Protein AF-A0A4P0XQU3-F1 (afdb_monomer_lite)

Radius of gyration: 30.83 Å; chains: 1; bounding bo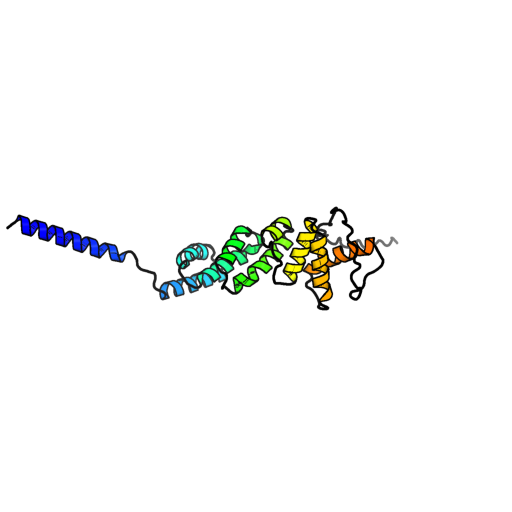x: 128×51×65 Å

Foldseek 3Di:
DVVVVVVVVVVVVVVVVVVVVVPPPPDPDLVNLVVLVVVLVVCVVVVVVVSVVVSLVVNPVPPCSLVSLLCVCVVPVLPDDLVSLLVSLVVCVPDVSSLCSLLVSLVSCLVVVVLVSSCVSDVDQRDDQLSNLSNLVSCVVVLVPVSSLVSLLVSLLPPDDGDPSNVLSVVVNVVVVCVPPDDDDSPDDDDPDPDSDDDDDPDDPPDPDDDDDDDDDDDDDD

Secondary structure (DSSP, 8-state):
-HHHHHHHHHHHHHHHHHHHGGGS-----HHHHHHHHHHHHHHHHTT-HHHHHHHGGGGTTSTTHHHHHHHHHHHTTTT--HHHHHHHHHH-TT-HHHHHHHHHHHHHHHHTT-HHHHHHH--SPPSSHHHHHHHHHHHHHTT-HHHHHHHHHHHHTT-SPPPGGGHHHHHHHHHHHHTTSS---TTPPPP-------------------PPPP-PPP----

Sequence (222 aa):
MEKAKKMAWHLLAASVGLLTLSQLAHADSLDEQRSRYAQIKQAWDNRQMDVVDQLMPTLSTYPLYPYLQYRQITDDLMNQPALVVKNFIDANPTLPPARSLRSRFVNELARRSDWRGLLAFSPDKPTSTEAQCNYYYAKLSVGQSQEAWSGAKELWLTGKNQPGACEPLFSAWRDSRSAGSAGLSRTDPPGDEGRQYRAGEIAGPANARQLPEHRQRRGRPG

Organism: Klebsiella pneumoniae (NCBI:txid573)

pLDDT: mean 80.42, std 22.38, range [32.84, 98.75]

InterPro domains:
  IPR008939 Lytic transglycosylase, superhelical U-shaped [SSF48435] (28-176)

Structure (mmCIF, N/CA/C/O backbone):
data_AF-A0A4P0XQU3-F1
#
_entry.id   AF-A0A4P0XQU3-F1
#
loop_
_atom_site.group_PDB
_atom_site.id
_atom_site.type_symbol
_atom_site.label_atom_id
_atom_site.label_alt_id
_atom_site.label_comp_id
_atom_site.label_asym_id
_atom_site.label_entity_id
_atom_site.label_seq_id
_atom_site.pdbx_PDB_ins_code
_atom_site.Cartn_x
_atom_site.Cartn_y
_atom_site.Cartn_z
_atom_site.occupancy
_atom_site.B_iso_or_equiv
_atom_site.auth_seq_id
_atom_site.auth_comp_id
_atom_site.auth_asym_id
_atom_site.auth_atom_id
_atom_site.pdbx_PDB_model_num
ATOM 1 N N . MET A 1 1 ? 63.679 -33.150 -31.594 1.00 54.97 1 MET A N 1
ATOM 2 C CA . MET A 1 1 ? 63.160 -31.772 -31.771 1.00 54.97 1 MET A CA 1
ATOM 3 C C . MET A 1 1 ? 61.675 -31.704 -32.162 1.00 54.97 1 MET A C 1
ATOM 5 O O . MET A 1 1 ? 61.034 -30.719 -31.828 1.00 54.97 1 MET A O 1
ATOM 9 N N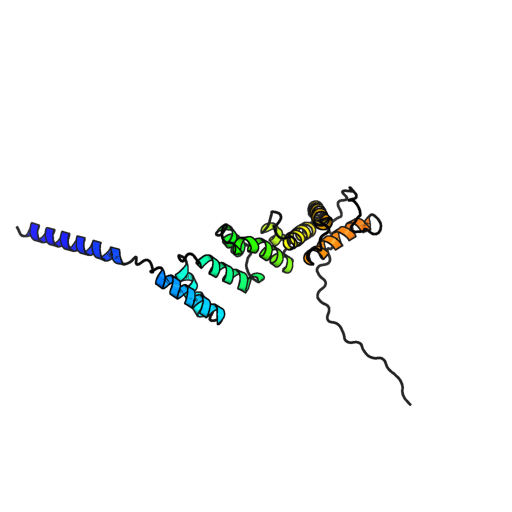 . GLU A 1 2 ? 61.078 -32.738 -32.773 1.00 57.16 2 GLU A N 1
ATOM 10 C CA . GLU A 1 2 ? 59.637 -32.756 -33.114 1.00 57.16 2 GLU A CA 1
ATOM 11 C C . GLU A 1 2 ? 58.668 -32.686 -31.916 1.00 57.16 2 GLU A C 1
ATOM 13 O O . GLU A 1 2 ? 57.669 -31.971 -31.971 1.00 57.16 2 GLU A O 1
ATOM 18 N N . LYS A 1 3 ? 58.945 -33.421 -30.827 1.00 55.94 3 LYS A N 1
ATOM 19 C CA . LYS A 1 3 ? 58.040 -33.507 -29.663 1.00 55.94 3 LYS A CA 1
ATOM 20 C C . LYS A 1 3 ? 57.859 -32.156 -28.958 1.00 55.94 3 LYS A C 1
ATOM 22 O O . LYS A 1 3 ? 56.746 -31.813 -28.580 1.00 55.94 3 LYS A O 1
ATOM 27 N N . ALA A 1 4 ? 58.928 -31.361 -28.872 1.00 59.25 4 ALA A N 1
ATOM 28 C CA . ALA A 1 4 ? 58.887 -30.012 -28.306 1.00 59.25 4 ALA A CA 1
ATOM 29 C C . ALA A 1 4 ? 58.036 -29.054 -29.158 1.00 59.25 4 ALA A C 1
ATOM 31 O O . ALA A 1 4 ? 57.292 -28.242 -28.619 1.00 59.25 4 ALA A O 1
ATOM 32 N N . LYS A 1 5 ? 58.077 -29.202 -30.490 1.00 58.41 5 LYS A N 1
ATOM 33 C CA . LYS A 1 5 ? 57.288 -28.389 -31.425 1.00 58.41 5 LYS A CA 1
ATOM 34 C C . LYS A 1 5 ? 55.792 -28.715 -31.343 1.00 58.41 5 LYS A C 1
ATOM 36 O O . LYS A 1 5 ? 54.981 -27.798 -31.332 1.00 58.41 5 LYS A O 1
ATOM 41 N N . LYS A 1 6 ? 55.436 -30.001 -31.204 1.00 58.59 6 LYS A N 1
ATOM 42 C CA . LYS A 1 6 ? 54.049 -30.469 -31.003 1.00 58.59 6 LYS A CA 1
ATOM 43 C C . LYS A 1 6 ? 53.481 -30.020 -29.650 1.00 58.59 6 LYS A C 1
ATOM 45 O O . LYS A 1 6 ? 52.358 -29.532 -29.603 1.00 58.59 6 LYS A O 1
ATOM 50 N N . MET A 1 7 ? 54.263 -30.091 -28.568 1.00 61.81 7 MET A N 1
ATOM 51 C CA . MET A 1 7 ? 53.821 -29.596 -27.255 1.00 61.81 7 MET A CA 1
ATOM 52 C C . MET A 1 7 ? 53.672 -28.071 -27.209 1.00 61.81 7 MET A C 1
ATOM 54 O O . MET A 1 7 ? 52.693 -27.586 -26.653 1.00 61.81 7 MET A O 1
ATOM 58 N N . ALA A 1 8 ? 54.562 -27.315 -27.857 1.00 62.59 8 ALA A N 1
ATOM 59 C CA . ALA A 1 8 ? 54.400 -25.866 -27.999 1.00 62.59 8 ALA A CA 1
ATOM 60 C C . ALA A 1 8 ? 53.135 -25.498 -28.800 1.00 62.59 8 ALA A C 1
ATOM 62 O O . ALA A 1 8 ? 52.447 -24.540 -28.458 1.00 62.59 8 ALA A O 1
ATOM 63 N N . TRP A 1 9 ? 52.787 -26.289 -29.821 1.00 64.38 9 TRP A N 1
ATOM 64 C CA . TRP A 1 9 ? 51.569 -26.097 -30.616 1.00 64.38 9 TRP A CA 1
ATOM 65 C C . TRP A 1 9 ? 50.289 -26.376 -29.815 1.00 64.38 9 TRP A C 1
ATOM 67 O O . TRP A 1 9 ? 49.332 -25.612 -29.901 1.00 64.38 9 TRP A O 1
ATOM 77 N N . HIS A 1 10 ? 50.285 -27.417 -28.976 1.00 67.06 10 HIS A N 1
ATOM 78 C CA . HIS A 1 10 ? 49.158 -27.703 -28.082 1.00 67.06 10 HIS A CA 1
ATOM 79 C C . HIS A 1 10 ? 48.998 -26.655 -26.972 1.00 67.06 10 HIS A C 1
ATOM 81 O O . HIS A 1 10 ? 47.870 -26.292 -26.646 1.00 67.06 10 HIS A O 1
ATOM 87 N N . LEU A 1 11 ? 50.101 -26.124 -26.432 1.00 64.44 11 LEU A N 1
ATOM 88 C CA . LEU A 1 11 ? 50.059 -25.057 -25.427 1.00 64.44 11 LEU A CA 1
ATOM 89 C C . LEU A 1 11 ? 49.573 -23.722 -26.015 1.00 64.44 11 LEU A C 1
ATOM 91 O O . LEU A 1 11 ? 48.808 -23.020 -25.358 1.00 64.44 11 LEU A O 1
ATOM 95 N N . LEU A 1 12 ? 49.945 -23.402 -27.260 1.00 63.06 12 LEU A N 1
ATOM 96 C CA . LEU A 1 12 ? 49.428 -22.232 -27.983 1.00 63.06 12 LEU A CA 1
ATOM 97 C C . LEU A 1 12 ? 47.946 -22.379 -28.366 1.00 63.06 12 LEU A C 1
ATOM 99 O O . LEU A 1 12 ? 47.191 -21.417 -28.277 1.00 63.06 12 LEU A O 1
ATOM 103 N N . ALA A 1 13 ? 47.495 -23.574 -28.755 1.00 63.91 13 ALA A N 1
ATOM 104 C CA . ALA A 1 13 ? 46.080 -23.815 -29.041 1.00 63.91 13 ALA A CA 1
ATOM 105 C C . ALA A 1 13 ? 45.209 -23.737 -27.771 1.00 63.91 13 ALA A C 1
ATOM 107 O O . ALA A 1 13 ? 44.108 -23.187 -27.804 1.00 63.91 13 ALA A O 1
ATOM 108 N N . ALA A 1 14 ? 45.714 -24.236 -26.637 1.00 63.19 14 ALA A N 1
ATOM 109 C CA . ALA A 1 14 ? 45.023 -24.152 -25.353 1.00 63.19 14 ALA A CA 1
ATOM 110 C C . ALA A 1 14 ? 44.914 -22.704 -24.841 1.00 63.19 14 ALA A C 1
ATOM 112 O O . ALA A 1 14 ? 43.855 -22.313 -24.352 1.00 63.19 14 ALA A O 1
ATOM 113 N N . SER A 1 15 ? 45.959 -21.881 -24.998 1.00 61.19 15 SER A N 1
ATOM 114 C CA . SER A 1 15 ? 45.917 -20.472 -24.582 1.00 61.19 15 SER A CA 1
ATOM 115 C C . SER A 1 15 ? 44.974 -19.621 -25.441 1.00 61.19 15 SER A C 1
ATOM 117 O O . SER A 1 15 ? 44.269 -18.772 -24.899 1.00 61.19 15 SER A O 1
ATOM 119 N N . VAL A 1 16 ? 44.874 -19.889 -26.749 1.00 61.88 16 VAL A N 1
ATOM 120 C CA . VAL A 1 16 ? 43.889 -19.235 -27.632 1.00 61.88 16 VAL A CA 1
ATOM 121 C C . VAL A 1 16 ? 42.452 -19.647 -27.279 1.00 61.88 16 VAL A C 1
ATOM 123 O O . VAL A 1 16 ? 41.576 -18.787 -27.240 1.00 61.88 16 VAL A O 1
ATOM 126 N N . GLY A 1 17 ? 42.210 -20.916 -26.927 1.00 60.69 17 GLY A N 1
ATOM 127 C CA . GLY A 1 17 ? 40.890 -21.381 -26.473 1.00 60.69 17 GLY A CA 1
ATOM 128 C C . GLY A 1 17 ? 40.420 -20.733 -25.161 1.00 60.69 17 GLY A C 1
ATOM 129 O O . GLY A 1 17 ? 39.239 -20.419 -25.012 1.00 60.69 17 GLY A O 1
ATOM 130 N N . LEU A 1 18 ? 41.344 -20.459 -24.234 1.00 58.81 18 LEU A N 1
ATOM 131 C CA . LEU A 1 18 ? 41.061 -19.763 -22.970 1.00 58.81 18 LEU A CA 1
ATOM 132 C C . LEU A 1 18 ? 40.775 -18.260 -23.149 1.00 58.81 18 LEU A C 1
ATOM 134 O O . LEU A 1 18 ? 40.011 -17.696 -22.371 1.00 58.81 18 LEU A O 1
ATOM 138 N N . LEU A 1 19 ? 41.325 -17.609 -24.180 1.00 57.72 19 LEU A N 1
ATOM 139 C CA . LEU A 1 19 ? 41.046 -16.197 -24.484 1.00 57.72 19 LEU A CA 1
ATOM 140 C C . LEU A 1 19 ? 39.669 -15.983 -25.138 1.00 57.72 19 LEU A C 1
ATOM 142 O O . LEU A 1 19 ? 39.060 -14.935 -24.934 1.00 57.72 19 LEU A O 1
ATOM 146 N N . THR A 1 20 ? 39.145 -16.969 -25.874 1.00 57.34 20 THR A N 1
ATOM 147 C CA . THR A 1 20 ? 37.846 -16.851 -26.566 1.00 57.34 20 THR A CA 1
ATOM 148 C C . THR A 1 20 ? 36.619 -17.037 -25.666 1.00 57.34 20 THR A C 1
ATOM 150 O O . THR A 1 20 ? 35.558 -16.509 -25.985 1.00 57.34 20 THR A O 1
ATOM 153 N N . LEU A 1 21 ? 36.730 -17.730 -24.523 1.00 56.00 21 LEU A N 1
ATOM 154 C CA . LEU A 1 21 ? 35.589 -17.899 -23.603 1.00 56.00 21 LEU A CA 1
ATOM 155 C C . LEU A 1 21 ? 35.277 -16.640 -22.774 1.00 56.00 21 LEU A C 1
ATOM 157 O O . LEU A 1 21 ? 34.169 -16.504 -22.259 1.00 56.00 21 LEU A O 1
ATOM 161 N N . SER A 1 22 ? 36.216 -15.701 -22.671 1.00 56.34 22 SER A N 1
ATOM 162 C CA . SER A 1 22 ? 36.086 -14.493 -21.842 1.00 56.34 22 SER A CA 1
ATOM 163 C C . SER A 1 22 ? 35.165 -13.417 -22.437 1.00 56.34 22 SER A C 1
ATOM 165 O O . SER A 1 22 ? 34.910 -12.410 -21.783 1.00 56.34 22 SER A O 1
ATOM 167 N N . GLN A 1 23 ? 34.674 -13.598 -23.669 1.00 55.12 23 GLN A N 1
ATOM 168 C CA . GLN A 1 23 ? 33.883 -12.593 -24.397 1.00 55.12 23 GLN A CA 1
ATOM 169 C C . GLN A 1 23 ? 32.360 -12.811 -24.334 1.00 55.12 23 GLN A C 1
ATOM 171 O O . GLN A 1 23 ? 31.606 -11.996 -24.850 1.00 55.12 23 GLN A O 1
ATOM 176 N N . LEU A 1 24 ? 31.873 -13.872 -23.680 1.00 55.94 24 LEU A N 1
ATOM 177 C CA . LEU A 1 24 ? 30.431 -14.170 -23.594 1.00 55.94 24 LEU A CA 1
ATOM 178 C C . LEU A 1 24 ? 29.698 -13.459 -22.444 1.00 55.94 24 LEU A C 1
ATOM 180 O O . LEU A 1 24 ? 28.491 -13.620 -22.292 1.00 55.94 24 LEU A O 1
ATOM 184 N N . ALA A 1 25 ? 30.400 -12.646 -21.654 1.00 55.59 25 ALA A N 1
ATOM 185 C CA . ALA A 1 25 ? 29.807 -11.814 -20.612 1.00 55.59 25 ALA A CA 1
ATOM 186 C C . ALA A 1 25 ? 29.852 -10.335 -21.020 1.00 55.59 25 ALA A C 1
ATOM 188 O O . ALA A 1 25 ? 30.501 -9.515 -20.371 1.00 55.59 25 ALA A O 1
ATOM 189 N N . HIS A 1 26 ? 29.176 -9.978 -22.115 1.00 57.97 26 HIS A N 1
ATOM 190 C CA . HIS A 1 26 ? 28.873 -8.573 -22.365 1.00 57.97 26 HIS A CA 1
ATOM 191 C C . HIS A 1 26 ? 27.803 -8.135 -21.366 1.00 57.97 26 HIS A C 1
ATOM 193 O O . HIS A 1 26 ? 26.628 -8.471 -21.496 1.00 57.97 26 HIS A O 1
ATOM 199 N N . ALA A 1 27 ? 28.226 -7.405 -20.336 1.00 66.12 27 ALA A N 1
ATOM 200 C CA . ALA A 1 27 ? 27.304 -6.574 -19.586 1.00 66.12 27 ALA A CA 1
ATOM 201 C C . ALA A 1 27 ? 26.691 -5.576 -20.576 1.00 66.12 27 ALA A C 1
ATOM 203 O O . ALA A 1 27 ? 27.430 -4.813 -21.201 1.00 66.12 27 ALA A O 1
ATOM 204 N N . ASP A 1 28 ? 25.367 -5.624 -20.739 1.00 73.25 28 ASP A N 1
ATOM 205 C CA . ASP A 1 28 ? 24.608 -4.637 -21.509 1.00 73.25 28 ASP A CA 1
ATOM 206 C C . ASP A 1 28 ? 25.080 -3.237 -21.128 1.00 73.25 28 ASP A C 1
ATOM 208 O O . ASP A 1 28 ? 25.135 -2.896 -19.934 1.00 73.25 28 ASP A O 1
ATOM 212 N N . SER A 1 29 ? 25.411 -2.424 -22.126 1.00 87.12 29 SER A N 1
ATOM 213 C CA . SER A 1 29 ? 25.826 -1.058 -21.852 1.00 87.12 29 SER A CA 1
ATOM 214 C C . SER A 1 29 ? 24.698 -0.320 -21.126 1.00 87.12 29 SER A C 1
ATOM 216 O O . SER A 1 29 ? 23.503 -0.575 -21.321 1.00 87.12 29 SER A O 1
ATOM 218 N N . LEU A 1 30 ? 25.058 0.624 -20.256 1.00 88.94 30 LEU A N 1
ATOM 219 C CA . LEU A 1 30 ? 24.057 1.423 -19.548 1.00 88.94 30 LEU A CA 1
ATOM 220 C C . LEU A 1 30 ? 23.132 2.176 -20.527 1.00 88.94 30 LEU A C 1
ATOM 222 O O . LEU A 1 30 ? 21.971 2.431 -20.204 1.00 88.94 30 LEU A O 1
ATOM 226 N N . ASP A 1 31 ? 23.629 2.507 -21.720 1.00 91.75 31 ASP A N 1
ATOM 227 C CA . ASP A 1 31 ? 22.866 3.188 -22.765 1.00 91.75 31 ASP A CA 1
ATOM 228 C C . ASP A 1 31 ? 21.841 2.269 -23.443 1.00 91.75 31 ASP A C 1
ATOM 230 O O . ASP A 1 31 ? 20.702 2.690 -23.666 1.00 91.75 31 ASP A O 1
ATOM 234 N N . GLU A 1 32 ? 22.172 0.996 -23.674 1.00 93.56 32 GLU A N 1
ATOM 235 C CA . GLU A 1 32 ? 21.205 -0.003 -24.149 1.00 93.56 32 GLU A CA 1
ATOM 236 C C . GLU A 1 32 ? 20.083 -0.220 -23.125 1.00 93.56 32 GLU A C 1
ATOM 238 O O . GLU A 1 32 ? 18.901 -0.210 -23.485 1.00 93.56 32 GLU A O 1
ATOM 243 N N . GLN A 1 33 ? 20.419 -0.311 -21.833 1.00 95.25 33 GLN A N 1
ATOM 244 C CA . GLN A 1 33 ? 19.417 -0.432 -20.767 1.00 95.25 33 GLN A CA 1
ATOM 245 C C . GLN A 1 33 ? 18.520 0.812 -20.673 1.00 95.25 33 GLN A C 1
ATOM 247 O O . GLN A 1 33 ? 17.304 0.682 -20.530 1.00 95.25 33 GLN A O 1
ATOM 252 N N . ARG A 1 34 ? 19.081 2.025 -20.810 1.00 96.44 34 ARG A N 1
ATOM 253 C CA . ARG A 1 34 ? 18.293 3.274 -20.882 1.00 96.44 34 ARG A CA 1
ATOM 254 C C . ARG A 1 34 ? 17.331 3.271 -22.065 1.00 96.44 34 ARG A C 1
ATOM 256 O O . ARG A 1 34 ? 16.177 3.663 -21.902 1.00 96.44 34 ARG A O 1
ATOM 263 N N . SER A 1 35 ? 17.792 2.829 -23.235 1.00 96.94 35 SER A N 1
ATOM 264 C CA . SER A 1 35 ? 16.960 2.730 -24.435 1.00 96.94 35 SER A CA 1
ATOM 265 C C . SER A 1 35 ? 15.791 1.766 -24.217 1.00 96.94 35 SER A C 1
ATOM 267 O O . SER A 1 35 ? 14.637 2.147 -24.418 1.00 96.94 35 SER A O 1
ATOM 269 N N . ARG A 1 36 ? 16.049 0.556 -23.700 1.00 97.25 36 ARG A N 1
ATOM 270 C CA . ARG A 1 36 ? 14.985 -0.411 -23.376 1.00 97.25 36 ARG A CA 1
ATOM 271 C C . ARG A 1 36 ? 14.035 0.098 -22.295 1.00 97.25 36 ARG A C 1
ATOM 273 O O . ARG A 1 36 ? 12.831 -0.118 -22.394 1.00 97.25 36 ARG A O 1
ATOM 280 N N . TYR A 1 37 ? 14.539 0.830 -21.303 1.00 97.88 37 TYR A N 1
ATOM 281 C CA . TYR A 1 37 ? 13.699 1.463 -20.286 1.00 97.88 37 TYR A CA 1
ATOM 282 C C . TYR A 1 37 ? 12.761 2.534 -20.878 1.00 97.88 37 TYR A C 1
ATOM 284 O O . TYR A 1 37 ? 11.613 2.667 -20.455 1.00 97.88 37 TYR A O 1
ATOM 292 N N . ALA A 1 38 ? 13.208 3.297 -21.878 1.00 98.00 38 ALA A N 1
ATOM 293 C CA . ALA A 1 38 ? 12.334 4.225 -22.594 1.00 98.00 38 ALA A CA 1
ATOM 294 C C . ALA A 1 38 ? 11.271 3.479 -23.421 1.00 98.00 38 ALA A C 1
ATOM 296 O O . ALA A 1 38 ? 10.092 3.832 -23.364 1.00 98.00 38 ALA A O 1
ATOM 297 N N . GLN A 1 39 ? 11.675 2.412 -24.118 1.00 98.12 39 GLN A N 1
ATOM 298 C CA . GLN A 1 39 ? 10.781 1.579 -24.928 1.00 98.12 39 GLN A CA 1
ATOM 299 C C . GLN A 1 39 ? 9.694 0.910 -24.082 1.00 98.12 39 GLN A C 1
ATOM 301 O O . GLN A 1 39 ? 8.519 1.002 -24.428 1.00 98.12 39 GLN A O 1
ATOM 306 N N . ILE A 1 40 ? 10.051 0.302 -22.942 1.00 98.50 40 ILE A N 1
ATOM 307 C CA . ILE A 1 40 ? 9.065 -0.367 -22.084 1.00 98.50 40 ILE A CA 1
ATOM 308 C C . ILE A 1 40 ? 8.054 0.626 -21.518 1.00 98.50 40 ILE A C 1
ATOM 310 O O . ILE A 1 40 ? 6.870 0.317 -21.457 1.00 98.50 40 ILE A O 1
ATOM 314 N N . LYS A 1 41 ? 8.484 1.843 -21.157 1.00 98.19 41 LYS A N 1
ATOM 315 C CA . LYS A 1 41 ? 7.560 2.890 -20.707 1.00 98.19 41 LYS A CA 1
ATOM 316 C C . LYS A 1 41 ? 6.556 3.253 -21.797 1.00 98.19 41 LYS A C 1
ATOM 318 O O . LYS A 1 41 ? 5.365 3.291 -21.516 1.00 98.19 41 LYS A O 1
ATOM 323 N N . GLN A 1 42 ? 7.030 3.473 -23.023 1.00 98.38 42 GLN A N 1
ATOM 324 C CA . GLN A 1 42 ? 6.168 3.792 -24.160 1.00 98.38 42 GLN A CA 1
ATOM 325 C C . GLN A 1 42 ? 5.196 2.646 -24.478 1.00 98.38 42 GLN A C 1
ATOM 327 O O . GLN A 1 42 ? 4.010 2.895 -24.682 1.00 98.38 42 GLN A O 1
ATOM 332 N N . ALA A 1 43 ? 5.672 1.399 -24.480 1.00 98.25 43 ALA A N 1
ATOM 333 C CA . ALA A 1 43 ? 4.830 0.221 -24.677 1.00 98.25 43 ALA A CA 1
ATOM 334 C C . ALA A 1 43 ? 3.726 0.135 -23.612 1.00 98.25 43 ALA A C 1
ATOM 336 O O . ALA A 1 43 ? 2.555 -0.060 -23.936 1.00 98.25 43 ALA A O 1
ATOM 337 N N . TRP A 1 44 ? 4.079 0.371 -22.348 1.00 97.81 44 TRP A N 1
ATOM 338 C CA . TRP A 1 44 ? 3.137 0.359 -21.231 1.00 97.81 44 TRP A CA 1
ATOM 339 C C . TRP A 1 44 ? 2.086 1.466 -21.337 1.00 97.81 44 TRP A C 1
ATOM 341 O O . TRP A 1 44 ? 0.902 1.223 -21.104 1.00 97.81 44 TRP A O 1
ATOM 351 N N . ASP A 1 45 ? 2.496 2.675 -21.723 1.00 97.19 45 ASP A N 1
ATOM 352 C CA . ASP A 1 45 ? 1.590 3.812 -21.921 1.00 97.19 45 ASP A CA 1
ATOM 353 C C . ASP A 1 45 ? 0.611 3.557 -23.085 1.00 97.19 45 ASP A C 1
ATOM 355 O O . ASP A 1 45 ? -0.548 3.966 -23.021 1.00 97.19 45 ASP A O 1
ATOM 359 N N . ASN A 1 46 ? 1.034 2.781 -24.088 1.00 97.88 46 ASN A N 1
ATOM 360 C CA . ASN A 1 46 ? 0.213 2.337 -25.218 1.00 97.88 46 ASN A CA 1
ATOM 361 C C . ASN A 1 46 ? -0.538 1.011 -24.974 1.00 97.88 46 ASN A C 1
ATOM 363 O O . ASN A 1 46 ? -1.183 0.505 -25.890 1.00 97.88 46 ASN A O 1
ATOM 367 N N . ARG A 1 47 ? -0.466 0.437 -23.763 1.00 96.75 47 ARG A N 1
ATOM 368 C CA . ARG A 1 47 ? -1.055 -0.870 -23.395 1.00 96.75 47 ARG A CA 1
ATOM 369 C C . ARG A 1 47 ? -0.586 -2.063 -24.248 1.00 96.75 47 ARG A C 1
ATOM 371 O O . ARG A 1 47 ? -1.310 -3.047 -24.384 1.00 96.75 47 ARG A O 1
ATOM 378 N N . GLN A 1 48 ? 0.627 -2.004 -24.788 1.00 97.94 48 GLN A N 1
ATOM 379 C CA . GLN A 1 48 ? 1.282 -3.111 -25.496 1.00 97.94 48 GLN A CA 1
ATOM 380 C C . GLN A 1 48 ? 1.908 -4.075 -24.476 1.00 97.94 48 GLN A C 1
ATOM 382 O O . GLN A 1 48 ? 3.116 -4.058 -24.238 1.00 97.94 48 GLN A O 1
ATOM 387 N N . MET A 1 49 ? 1.062 -4.845 -23.783 1.00 96.94 49 MET A N 1
ATOM 388 C CA . MET A 1 49 ? 1.487 -5.643 -22.622 1.00 96.94 49 MET A CA 1
ATOM 389 C C . MET A 1 49 ? 2.383 -6.830 -22.992 1.00 96.94 49 MET A C 1
ATOM 391 O O . MET A 1 49 ? 3.260 -7.185 -22.217 1.00 96.94 49 MET A O 1
ATOM 395 N N . ASP A 1 50 ? 2.234 -7.373 -24.196 1.00 97.62 50 ASP A N 1
ATOM 396 C CA . ASP A 1 50 ? 3.135 -8.370 -24.779 1.00 97.62 50 ASP A CA 1
ATOM 397 C C . ASP A 1 50 ? 4.582 -7.856 -24.868 1.00 97.62 50 ASP A C 1
ATOM 399 O O . ASP A 1 50 ? 5.527 -8.539 -24.469 1.00 97.62 50 ASP A O 1
ATOM 403 N N . VAL A 1 51 ? 4.751 -6.609 -25.317 1.00 97.75 51 VAL A N 1
ATOM 404 C CA . VAL A 1 51 ? 6.056 -5.940 -25.379 1.00 97.75 51 VAL A CA 1
ATOM 405 C C . VAL A 1 51 ? 6.581 -5.638 -23.974 1.00 97.75 51 VAL A C 1
ATOM 407 O O . VAL A 1 51 ? 7.774 -5.799 -23.713 1.00 97.75 51 VAL A O 1
ATOM 410 N N . VAL A 1 52 ? 5.707 -5.227 -23.047 1.00 97.88 52 VAL A N 1
ATOM 411 C CA . VAL A 1 52 ? 6.086 -5.007 -21.641 1.00 97.88 52 VAL A CA 1
ATOM 412 C C . VAL A 1 52 ? 6.632 -6.292 -21.024 1.00 97.88 52 VAL A C 1
ATOM 414 O O . VAL A 1 52 ? 7.740 -6.277 -20.488 1.00 97.88 52 VAL A O 1
ATOM 417 N N . ASP A 1 53 ? 5.908 -7.401 -21.149 1.00 96.81 53 ASP A N 1
ATOM 418 C CA . ASP A 1 53 ? 6.288 -8.692 -20.574 1.00 96.81 53 ASP A CA 1
ATOM 419 C C . ASP A 1 53 ? 7.615 -9.204 -21.150 1.00 96.81 53 ASP A C 1
ATOM 421 O O . ASP A 1 53 ? 8.449 -9.735 -20.413 1.00 96.81 53 ASP A O 1
ATOM 425 N N . GLN A 1 54 ? 7.862 -8.973 -22.444 1.00 97.25 54 GLN A N 1
ATOM 426 C CA . GLN A 1 54 ? 9.135 -9.306 -23.079 1.00 97.25 54 GLN A CA 1
ATOM 427 C C . GLN A 1 54 ? 10.296 -8.440 -22.561 1.00 97.25 54 GLN A C 1
ATOM 429 O O . GLN A 1 54 ? 11.405 -8.943 -22.365 1.00 97.25 54 GLN A O 1
ATOM 434 N N . LEU A 1 55 ? 10.070 -7.141 -22.342 1.00 97.38 55 LEU A N 1
ATOM 435 C CA . LEU A 1 55 ? 11.120 -6.201 -21.940 1.00 97.38 55 LEU A CA 1
ATOM 436 C C . LEU A 1 55 ? 11.440 -6.248 -20.441 1.00 97.38 55 LEU A C 1
ATOM 438 O O . LEU A 1 55 ? 12.599 -6.036 -20.076 1.00 97.38 55 LEU A O 1
ATOM 442 N N . MET A 1 56 ? 10.464 -6.549 -19.577 1.00 97.25 56 MET A N 1
ATOM 443 C CA . MET A 1 56 ? 10.631 -6.612 -18.116 1.00 97.25 56 MET A CA 1
ATOM 444 C C . MET A 1 56 ? 11.881 -7.395 -17.660 1.00 97.25 56 MET A C 1
ATOM 446 O O . MET A 1 56 ? 12.720 -6.805 -16.973 1.00 97.25 56 MET A O 1
ATOM 450 N N . PRO A 1 57 ? 12.088 -8.676 -18.037 1.00 96.44 57 PRO A N 1
ATOM 451 C CA . PRO A 1 57 ? 13.233 -9.452 -17.548 1.00 96.44 57 PRO A CA 1
ATOM 452 C C . PRO A 1 57 ? 14.591 -8.890 -18.002 1.00 96.44 57 PRO A C 1
ATOM 454 O O . PRO A 1 57 ? 15.590 -9.046 -17.293 1.00 96.44 57 PRO A O 1
ATOM 457 N N . THR A 1 58 ? 14.631 -8.177 -19.135 1.00 95.69 58 THR A N 1
ATOM 458 C CA . THR A 1 58 ? 15.858 -7.580 -19.708 1.00 95.69 58 THR A CA 1
ATOM 459 C C . THR A 1 58 ? 16.372 -6.358 -18.939 1.00 95.69 58 THR A C 1
ATOM 461 O O . THR A 1 58 ? 17.452 -5.843 -19.237 1.00 95.69 58 THR A O 1
ATOM 464 N N . LEU A 1 59 ? 15.587 -5.866 -17.975 1.00 96.69 59 LEU A N 1
ATOM 465 C CA . LEU A 1 59 ? 15.882 -4.678 -17.177 1.00 96.69 59 LEU A CA 1
ATOM 466 C C . LEU A 1 59 ? 16.164 -5.010 -15.708 1.00 96.69 59 LEU A C 1
ATOM 468 O O . LEU A 1 59 ? 16.340 -4.091 -14.922 1.00 96.69 59 LEU A O 1
ATOM 472 N N . SER A 1 60 ? 16.250 -6.286 -15.324 1.00 94.94 60 SER A N 1
ATOM 473 C CA . SER A 1 60 ? 16.407 -6.710 -13.920 1.00 94.94 60 SER A CA 1
ATOM 474 C C . SER A 1 60 ? 17.630 -6.124 -13.195 1.00 94.94 60 SER A C 1
ATOM 476 O O . SER A 1 60 ? 17.590 -5.945 -11.978 1.00 94.94 60 SER A O 1
ATOM 478 N N . THR A 1 61 ? 18.698 -5.787 -13.922 1.00 93.81 61 THR A N 1
ATOM 479 C CA . THR A 1 61 ? 19.914 -5.151 -13.385 1.00 93.81 61 THR A CA 1
ATOM 480 C C . THR A 1 61 ? 19.926 -3.625 -13.524 1.00 93.81 61 THR A C 1
ATOM 482 O O . THR A 1 61 ? 20.849 -2.970 -13.035 1.00 93.81 61 THR A O 1
ATOM 485 N N . TYR A 1 62 ? 18.905 -3.035 -14.152 1.00 95.94 62 TYR A N 1
ATOM 486 C CA . TYR A 1 62 ? 18.815 -1.595 -14.358 1.00 95.94 62 TYR A CA 1
ATOM 487 C C . TYR A 1 62 ? 18.361 -0.888 -13.069 1.00 95.94 62 TYR A C 1
ATOM 489 O O . TYR A 1 62 ? 17.348 -1.281 -12.487 1.00 95.94 62 TYR A O 1
ATOM 497 N N . PRO A 1 63 ? 19.016 0.205 -12.626 1.00 95.06 63 PRO A N 1
ATOM 498 C CA . PRO A 1 63 ? 18.711 0.839 -11.337 1.00 95.06 63 PRO A CA 1
ATOM 499 C C . PRO A 1 63 ? 17.254 1.282 -11.134 1.00 95.06 63 PRO A C 1
ATOM 501 O O . PRO A 1 63 ? 16.791 1.362 -9.999 1.00 95.06 63 PRO A O 1
ATOM 504 N N . LEU A 1 64 ? 16.518 1.580 -12.213 1.00 96.44 64 LEU A N 1
ATOM 505 C CA . LEU A 1 64 ? 15.110 1.996 -12.139 1.00 96.44 64 LEU A CA 1
ATOM 506 C C . LEU A 1 64 ? 14.115 0.835 -12.273 1.00 96.44 64 LEU A C 1
ATOM 508 O O . LEU A 1 64 ? 12.908 1.068 -12.252 1.00 96.44 64 LEU A O 1
ATOM 512 N N . TYR A 1 65 ? 14.579 -0.410 -12.375 1.00 97.38 65 TYR A N 1
ATOM 513 C CA . TYR A 1 65 ? 13.714 -1.586 -12.450 1.00 97.38 65 TYR A CA 1
ATOM 514 C C . TYR A 1 65 ? 12.673 -1.684 -11.320 1.00 97.38 65 TYR A C 1
ATOM 516 O O . TYR A 1 65 ? 11.510 -1.968 -11.625 1.00 97.38 65 TYR A O 1
ATOM 524 N N . PRO A 1 66 ? 12.984 -1.336 -10.051 1.00 97.50 66 PRO A N 1
ATOM 525 C CA . PRO A 1 66 ? 11.978 -1.339 -8.990 1.00 97.50 66 PRO A CA 1
ATOM 526 C C . PRO A 1 66 ? 10.771 -0.424 -9.247 1.00 97.50 66 PRO A C 1
ATOM 528 O O . PRO A 1 66 ? 9.683 -0.680 -8.735 1.00 97.50 66 PRO A O 1
ATOM 531 N N . TYR A 1 67 ? 10.919 0.626 -10.064 1.00 97.06 67 TYR A N 1
ATOM 532 C CA . TYR A 1 67 ? 9.792 1.477 -10.458 1.00 97.06 67 TYR A CA 1
ATOM 533 C C . TYR A 1 67 ? 8.855 0.781 -11.454 1.00 97.06 67 TYR A C 1
ATOM 535 O O . TYR A 1 67 ? 7.645 1.003 -11.401 1.00 97.06 67 TYR A O 1
ATOM 543 N N . LEU A 1 68 ? 9.385 -0.082 -12.325 1.00 97.62 68 LEU A N 1
ATOM 544 C CA . LEU A 1 68 ? 8.578 -0.900 -13.236 1.00 97.62 68 LEU A CA 1
ATOM 545 C C . LEU A 1 68 ? 7.820 -1.980 -12.464 1.00 97.62 68 LEU A C 1
ATOM 547 O O . LEU A 1 68 ? 6.621 -2.149 -12.664 1.00 97.62 68 LEU A O 1
ATOM 551 N N . GLN A 1 69 ? 8.489 -2.642 -11.517 1.00 97.44 69 GLN A N 1
ATOM 552 C CA . GLN A 1 69 ? 7.845 -3.611 -10.626 1.00 97.44 69 GLN A CA 1
ATOM 553 C C . GLN A 1 69 ? 6.732 -2.960 -9.800 1.00 97.44 69 GLN A C 1
ATOM 555 O O . GLN A 1 69 ? 5.636 -3.506 -9.696 1.00 97.44 69 GLN A O 1
ATOM 560 N N . TYR A 1 70 ? 6.980 -1.762 -9.260 1.00 97.75 70 TYR A N 1
ATOM 561 C CA . TYR A 1 70 ? 5.948 -0.993 -8.573 1.00 97.75 70 TYR A CA 1
ATOM 562 C C . TYR A 1 70 ? 4.739 -0.737 -9.476 1.00 97.75 70 TYR A C 1
ATOM 564 O O . TYR A 1 70 ? 3.617 -1.008 -9.056 1.00 97.75 70 TYR A O 1
ATOM 572 N N . ARG A 1 71 ? 4.960 -0.263 -10.714 1.00 96.94 71 ARG A N 1
ATOM 573 C CA . ARG A 1 71 ? 3.884 -0.024 -11.688 1.00 96.94 71 ARG A CA 1
ATOM 574 C C . ARG A 1 71 ? 3.078 -1.300 -11.932 1.00 96.94 71 ARG A C 1
ATOM 576 O O . ARG A 1 71 ? 1.865 -1.263 -11.761 1.00 96.94 71 ARG A O 1
ATOM 583 N N . GLN A 1 72 ? 3.748 -2.423 -12.200 1.00 96.38 72 GLN A N 1
ATOM 584 C CA . GLN A 1 72 ? 3.115 -3.734 -12.399 1.00 96.38 72 GLN A CA 1
ATOM 585 C C . GLN A 1 72 ? 2.212 -4.136 -11.232 1.00 96.38 72 GLN A C 1
ATOM 587 O O . GLN A 1 72 ? 1.062 -4.518 -11.431 1.00 96.38 72 GLN A O 1
ATOM 592 N N . ILE A 1 73 ? 2.721 -4.010 -10.004 1.00 97.25 73 ILE A N 1
ATOM 593 C CA . ILE A 1 73 ? 1.973 -4.338 -8.789 1.00 97.25 73 ILE A CA 1
ATOM 594 C C . ILE A 1 73 ? 0.763 -3.415 -8.643 1.00 97.25 73 ILE A C 1
ATOM 596 O O . ILE A 1 73 ? -0.315 -3.865 -8.263 1.00 97.25 73 ILE A O 1
ATOM 600 N N . THR A 1 74 ? 0.927 -2.118 -8.913 1.00 96.38 74 THR A N 1
ATOM 601 C CA . THR A 1 74 ? -0.140 -1.141 -8.678 1.00 96.38 74 THR A CA 1
ATOM 602 C C . THR A 1 74 ? -1.200 -1.084 -9.769 1.00 96.38 74 THR A C 1
ATOM 604 O O . THR A 1 74 ? -2.325 -0.704 -9.450 1.00 96.38 74 THR A O 1
ATOM 607 N N . ASP A 1 75 ? -0.872 -1.467 -11.004 1.00 95.06 75 ASP A N 1
ATOM 608 C CA . ASP A 1 75 ? -1.816 -1.510 -12.128 1.00 95.06 75 ASP A CA 1
ATOM 609 C C . ASP A 1 75 ? -2.923 -2.548 -11.900 1.00 95.06 75 ASP A C 1
ATOM 611 O O . ASP A 1 75 ? -4.059 -2.334 -12.314 1.00 95.06 75 ASP A O 1
ATOM 615 N N . ASP A 1 76 ? -2.612 -3.629 -11.178 1.00 95.19 76 ASP A N 1
ATOM 616 C CA . ASP A 1 76 ? -3.571 -4.674 -10.811 1.00 95.19 76 ASP A CA 1
ATOM 617 C C . ASP A 1 76 ? -3.624 -4.907 -9.293 1.00 95.19 76 ASP A C 1
ATOM 619 O O . ASP A 1 76 ? -3.772 -6.031 -8.806 1.00 95.19 76 ASP A O 1
ATOM 623 N N . LEU A 1 77 ? -3.486 -3.827 -8.509 1.00 96.75 77 LEU A N 1
ATOM 624 C CA . LEU A 1 77 ? -3.360 -3.919 -7.049 1.00 96.75 77 LEU A CA 1
ATOM 625 C C . LEU A 1 77 ? -4.510 -4.699 -6.413 1.00 96.75 77 LEU A C 1
ATOM 627 O O . LEU A 1 77 ? -4.293 -5.338 -5.391 1.00 96.75 77 LEU A O 1
ATOM 631 N N . MET A 1 78 ? -5.706 -4.669 -7.011 1.00 96.12 78 MET A N 1
ATOM 632 C CA . MET A 1 78 ? -6.908 -5.339 -6.512 1.00 96.12 78 MET A CA 1
ATOM 633 C C . MET A 1 78 ? -6.873 -6.868 -6.579 1.00 96.12 78 MET A C 1
ATOM 635 O O . MET A 1 78 ? -7.596 -7.513 -5.824 1.00 96.12 78 MET A O 1
ATOM 639 N N . ASN A 1 79 ? -6.019 -7.440 -7.426 1.00 95.94 79 ASN A N 1
ATOM 640 C CA . ASN A 1 79 ? -5.850 -8.886 -7.549 1.00 95.94 79 ASN A CA 1
ATOM 641 C C . ASN A 1 79 ? -4.496 -9.363 -7.004 1.00 95.94 79 ASN A C 1
ATOM 643 O O . ASN A 1 79 ? -4.253 -10.565 -6.917 1.00 95.94 79 ASN A O 1
ATOM 647 N N . GLN A 1 80 ? -3.624 -8.444 -6.570 1.00 97.75 80 GLN A N 1
ATOM 648 C CA . GLN A 1 80 ? -2.321 -8.815 -6.022 1.00 97.75 80 GLN A CA 1
ATOM 649 C C . GLN A 1 80 ? -2.449 -9.633 -4.723 1.00 97.75 80 GLN A C 1
ATOM 651 O O . GLN A 1 80 ? -3.185 -9.225 -3.807 1.00 97.75 80 GLN A O 1
ATOM 656 N N . PRO A 1 81 ? -1.696 -10.746 -4.597 1.00 97.00 81 PRO A N 1
ATOM 657 C CA . PRO A 1 81 ? -1.515 -11.455 -3.338 1.00 97.00 81 PRO A CA 1
ATOM 658 C C . PRO A 1 81 ? -0.689 -10.632 -2.346 1.00 97.00 81 PRO A C 1
ATOM 660 O O . PRO A 1 81 ? 0.301 -9.996 -2.714 1.00 97.00 81 PRO A O 1
ATOM 663 N N . ALA A 1 82 ? -1.018 -10.732 -1.057 1.00 96.75 82 ALA A N 1
ATOM 664 C CA . ALA A 1 82 ? -0.290 -10.030 0.001 1.00 96.75 82 ALA A CA 1
ATOM 665 C C . ALA A 1 82 ? 1.212 -10.359 0.029 1.00 96.75 82 ALA A C 1
ATOM 667 O O . ALA A 1 82 ? 2.029 -9.479 0.295 1.00 96.75 82 ALA A O 1
ATOM 668 N N . LEU A 1 83 ? 1.582 -11.602 -0.301 1.00 97.06 83 LEU A N 1
ATOM 669 C CA . LEU A 1 83 ? 2.977 -12.038 -0.359 1.00 97.06 83 LEU A CA 1
ATOM 670 C C . LEU A 1 83 ? 3.783 -11.280 -1.425 1.00 97.06 83 LEU A C 1
ATOM 672 O O . LEU A 1 83 ? 4.908 -10.873 -1.150 1.00 97.06 83 LEU A O 1
ATOM 676 N N . VAL A 1 84 ? 3.206 -11.046 -2.610 1.00 97.69 84 VAL A N 1
ATOM 677 C CA . VAL A 1 84 ? 3.876 -10.314 -3.701 1.00 97.69 84 VAL A CA 1
ATOM 678 C C . VAL A 1 84 ? 4.169 -8.881 -3.265 1.00 97.69 84 VAL A C 1
ATOM 680 O O . VAL A 1 84 ? 5.303 -8.413 -3.365 1.00 97.69 84 VAL A O 1
ATOM 683 N N . VAL A 1 85 ? 3.164 -8.208 -2.701 1.00 97.94 85 VAL A N 1
ATOM 684 C CA . VAL A 1 85 ? 3.297 -6.823 -2.233 1.00 97.94 85 VAL A CA 1
ATOM 685 C C . VAL A 1 85 ? 4.285 -6.719 -1.074 1.00 97.94 85 VAL A C 1
ATOM 687 O O . VAL A 1 85 ? 5.132 -5.826 -1.067 1.00 97.94 85 VAL A O 1
ATOM 690 N N . LYS A 1 86 ? 4.218 -7.646 -0.111 1.00 96.38 86 LYS A N 1
ATOM 691 C CA . LYS A 1 86 ? 5.136 -7.688 1.032 1.00 96.38 86 LYS A CA 1
ATOM 692 C C . LYS A 1 86 ? 6.581 -7.865 0.570 1.00 96.38 86 LYS A C 1
ATOM 694 O O . LYS A 1 86 ? 7.433 -7.073 0.958 1.00 96.38 86 LYS A O 1
ATOM 699 N N . ASN A 1 87 ? 6.840 -8.843 -0.298 1.00 97.31 87 ASN A N 1
ATOM 700 C CA . ASN A 1 87 ? 8.180 -9.106 -0.820 1.00 97.31 87 ASN A CA 1
ATOM 701 C C . ASN A 1 87 ? 8.747 -7.886 -1.553 1.00 97.31 87 ASN A C 1
ATOM 703 O O . ASN A 1 87 ? 9.914 -7.552 -1.374 1.00 97.31 87 ASN A O 1
ATOM 707 N N . PHE A 1 88 ? 7.920 -7.186 -2.334 1.00 97.88 88 PHE A N 1
ATOM 708 C CA . PHE A 1 88 ? 8.347 -5.967 -3.012 1.00 97.88 88 PHE A CA 1
ATOM 709 C C . PHE A 1 88 ? 8.703 -4.837 -2.035 1.00 97.88 88 PHE A C 1
ATOM 711 O O . PHE A 1 88 ? 9.733 -4.187 -2.213 1.00 97.88 88 PHE A O 1
ATOM 718 N N . ILE A 1 89 ? 7.880 -4.604 -1.005 1.00 96.19 89 ILE A N 1
ATOM 719 C CA . ILE A 1 89 ? 8.141 -3.578 0.018 1.00 96.19 89 ILE A CA 1
ATOM 720 C C . ILE A 1 89 ? 9.437 -3.891 0.773 1.00 96.19 89 ILE A C 1
ATOM 722 O O . ILE A 1 89 ? 10.274 -3.004 0.937 1.00 96.19 89 ILE A O 1
ATOM 726 N N . ASP A 1 90 ? 9.611 -5.142 1.200 1.00 95.44 90 ASP A N 1
ATOM 727 C CA . ASP A 1 90 ? 10.767 -5.571 1.990 1.00 95.44 90 ASP A CA 1
ATOM 728 C C . ASP A 1 90 ? 12.067 -5.529 1.173 1.00 95.44 90 ASP A C 1
ATOM 730 O O . ASP A 1 90 ? 13.117 -5.167 1.701 1.00 95.44 90 ASP A O 1
ATOM 734 N N . ALA A 1 91 ? 11.998 -5.824 -0.129 1.00 96.50 91 ALA A N 1
ATOM 735 C CA . ALA A 1 91 ? 13.138 -5.717 -1.036 1.00 96.50 91 ALA A CA 1
ATOM 736 C C . ALA A 1 91 ? 13.529 -4.263 -1.367 1.00 96.50 91 ALA A C 1
ATOM 738 O O . ALA A 1 91 ? 14.639 -4.025 -1.838 1.00 96.50 91 ALA A O 1
ATOM 739 N N . ASN A 1 92 ? 12.647 -3.282 -1.130 1.00 96.50 92 ASN A N 1
ATOM 740 C CA . ASN A 1 92 ? 12.830 -1.893 -1.568 1.00 96.50 92 ASN A CA 1
ATOM 741 C C . ASN A 1 92 ? 12.600 -0.852 -0.445 1.00 96.50 92 ASN A C 1
ATOM 743 O O . ASN A 1 92 ? 11.815 0.085 -0.623 1.00 96.50 92 ASN A O 1
ATOM 747 N N . PRO A 1 93 ? 13.300 -0.932 0.705 1.00 93.56 93 PRO A N 1
ATOM 748 C CA . PRO A 1 93 ? 13.021 -0.081 1.873 1.00 93.56 93 PRO A CA 1
ATOM 749 C C . PRO A 1 93 ? 13.307 1.416 1.642 1.00 93.56 93 PRO A C 1
ATOM 751 O O . PRO A 1 93 ? 12.707 2.293 2.273 1.00 93.56 93 PRO A O 1
ATOM 754 N N . THR A 1 94 ? 14.226 1.740 0.731 1.00 93.69 94 THR A N 1
ATOM 755 C CA . THR A 1 94 ? 14.611 3.122 0.406 1.00 93.69 94 THR A CA 1
ATOM 756 C C . THR A 1 94 ? 13.796 3.724 -0.736 1.00 93.69 94 THR A C 1
ATOM 758 O O . THR A 1 94 ? 13.833 4.942 -0.911 1.00 93.69 94 THR A O 1
ATOM 761 N N . LEU A 1 95 ? 13.026 2.914 -1.471 1.00 94.81 95 LEU A N 1
ATOM 762 C CA . LEU A 1 95 ? 12.254 3.344 -2.631 1.00 94.81 95 LEU A CA 1
ATOM 763 C C . LEU A 1 95 ? 11.037 4.178 -2.181 1.00 94.81 95 LEU A C 1
ATOM 765 O O . LEU A 1 95 ? 10.133 3.637 -1.537 1.00 94.81 95 LEU A O 1
ATOM 769 N N . PRO A 1 96 ? 10.948 5.480 -2.524 1.00 92.25 96 PRO A N 1
ATOM 770 C CA . PRO A 1 96 ? 9.859 6.337 -2.057 1.00 92.25 96 PRO A CA 1
ATOM 771 C C . PRO A 1 96 ? 8.441 5.794 -2.323 1.00 92.25 96 PRO A C 1
ATOM 773 O O . PRO A 1 96 ? 7.650 5.780 -1.377 1.00 92.25 96 PRO A O 1
ATOM 776 N N . PRO A 1 97 ? 8.095 5.283 -3.528 1.00 92.81 97 PRO A N 1
ATOM 777 C CA . PRO A 1 97 ? 6.767 4.708 -3.756 1.00 92.81 97 PRO A CA 1
ATOM 778 C C . PRO A 1 97 ? 6.497 3.411 -2.971 1.00 92.81 97 PRO A C 1
ATOM 780 O O . PRO A 1 97 ? 5.343 3.133 -2.647 1.00 92.81 97 PRO A O 1
ATOM 783 N N . ALA A 1 98 ? 7.522 2.643 -2.583 1.00 92.44 98 ALA A N 1
ATOM 784 C CA . ALA A 1 98 ? 7.331 1.460 -1.737 1.00 92.44 98 ALA A CA 1
ATOM 785 C C . ALA A 1 98 ? 6.894 1.835 -0.309 1.00 92.44 98 ALA A C 1
ATOM 787 O O . ALA A 1 98 ? 6.104 1.117 0.306 1.00 92.44 98 ALA A O 1
ATOM 788 N N . ARG A 1 99 ? 7.332 2.997 0.205 1.00 88.19 99 ARG A N 1
ATOM 789 C CA . ARG A 1 99 ? 6.964 3.468 1.554 1.00 88.19 99 ARG A CA 1
ATOM 790 C C . ARG A 1 99 ? 5.460 3.702 1.703 1.00 88.19 99 ARG A C 1
ATOM 792 O O . ARG A 1 99 ? 4.887 3.362 2.736 1.00 88.19 99 ARG A O 1
ATOM 799 N N . SER A 1 100 ? 4.810 4.270 0.685 1.00 91.12 100 SER A N 1
ATOM 800 C CA . SER A 1 100 ? 3.358 4.499 0.698 1.00 91.12 100 SER A CA 1
ATOM 801 C C . SER A 1 100 ? 2.556 3.258 0.295 1.00 91.12 100 SER A C 1
ATOM 803 O O . SER A 1 100 ? 1.395 3.137 0.695 1.00 91.12 100 SER A O 1
ATOM 805 N N . LEU A 1 101 ? 3.167 2.304 -0.422 1.00 95.75 101 LEU A N 1
ATOM 806 C CA . LEU A 1 101 ? 2.505 1.081 -0.883 1.00 95.75 101 LEU A CA 1
ATOM 807 C C . LEU A 1 101 ? 1.932 0.244 0.263 1.00 95.75 101 LEU A C 1
ATOM 809 O O . LEU A 1 101 ? 0.837 -0.289 0.119 1.00 95.75 101 LEU A O 1
ATOM 813 N N . ARG A 1 102 ? 2.613 0.182 1.417 1.00 94.69 102 ARG A N 1
ATOM 814 C CA . ARG A 1 102 ? 2.100 -0.531 2.600 1.00 94.69 102 ARG A CA 1
ATOM 815 C C . ARG A 1 102 ? 0.716 -0.023 3.010 1.00 94.69 102 ARG A C 1
ATOM 817 O O . ARG A 1 102 ? -0.216 -0.810 3.117 1.00 94.69 102 ARG A O 1
ATOM 824 N N . SER A 1 103 ? 0.570 1.293 3.186 1.00 96.12 103 SER A N 1
ATOM 825 C CA . SER A 1 103 ? -0.720 1.904 3.542 1.00 96.12 103 SER A CA 1
ATOM 826 C C . SER A 1 103 ? -1.758 1.735 2.429 1.00 96.12 103 SER A C 1
ATOM 828 O O . SER A 1 103 ? -2.907 1.410 2.713 1.00 96.12 103 SER A O 1
ATOM 830 N N . ARG A 1 104 ? -1.355 1.888 1.158 1.00 96.81 104 ARG A N 1
ATOM 831 C CA . ARG A 1 104 ? -2.253 1.665 0.011 1.00 96.81 104 ARG A CA 1
ATOM 832 C C . ARG A 1 104 ? -2.800 0.239 -0.014 1.00 96.81 104 ARG A C 1
ATOM 834 O O . ARG A 1 104 ? -3.984 0.052 -0.262 1.00 96.81 104 ARG A O 1
ATOM 841 N N . PHE A 1 105 ? -1.957 -0.754 0.259 1.00 98.19 105 PHE A N 1
ATOM 842 C CA . PHE A 1 105 ? -2.376 -2.149 0.248 1.00 98.19 105 PHE A CA 1
ATOM 843 C C . PHE A 1 105 ? -3.219 -2.521 1.472 1.00 98.19 105 PHE A C 1
ATOM 845 O O . PHE A 1 105 ? -4.161 -3.288 1.332 1.00 98.19 105 PHE A O 1
ATOM 852 N N . VAL A 1 106 ? -2.974 -1.919 2.644 1.00 98.38 106 VAL A N 1
ATOM 853 C CA . VAL A 1 106 ? -3.896 -2.024 3.793 1.00 98.38 106 VAL A CA 1
ATOM 854 C C . VAL A 1 106 ? -5.297 -1.533 3.419 1.00 98.38 106 VAL A C 1
ATOM 856 O O . VAL A 1 106 ? -6.278 -2.220 3.696 1.00 98.38 106 VAL A O 1
ATOM 859 N N . ASN A 1 107 ? -5.400 -0.385 2.744 1.00 98.31 107 ASN A N 1
ATOM 860 C CA . ASN A 1 107 ? -6.691 0.137 2.285 1.00 98.31 107 ASN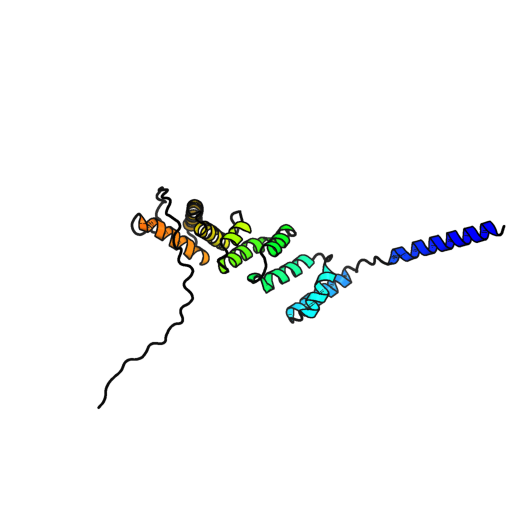 A CA 1
ATOM 861 C C . ASN A 1 107 ? -7.336 -0.779 1.237 1.00 98.31 107 ASN A C 1
ATOM 863 O O . ASN A 1 107 ? -8.546 -0.985 1.264 1.00 98.31 107 ASN A O 1
ATOM 867 N N . GLU A 1 108 ? -6.539 -1.377 0.349 1.00 98.38 108 GLU A N 1
ATOM 868 C CA . GLU A 1 108 ? -7.039 -2.356 -0.616 1.00 98.38 108 GLU A CA 1
ATOM 869 C C . GLU A 1 108 ? -7.565 -3.628 0.071 1.00 98.38 108 GLU A C 1
ATOM 871 O O . GLU A 1 108 ? -8.659 -4.083 -0.249 1.00 98.38 108 GLU A O 1
ATOM 876 N N . LEU A 1 109 ? -6.862 -4.174 1.069 1.00 98.50 109 LEU A N 1
ATOM 877 C CA . LEU A 1 109 ? -7.350 -5.322 1.848 1.00 98.50 109 LEU A CA 1
ATOM 878 C C . LEU A 1 109 ? -8.638 -4.986 2.613 1.00 98.50 109 LEU A C 1
ATOM 880 O O . LEU A 1 109 ? -9.554 -5.806 2.669 1.00 98.50 109 LEU A O 1
ATOM 884 N N . ALA A 1 110 ? -8.754 -3.760 3.131 1.00 98.25 110 ALA A N 1
ATOM 885 C CA . ALA A 1 110 ? -9.984 -3.274 3.751 1.00 98.25 110 ALA A CA 1
ATOM 886 C C . ALA A 1 110 ? -11.136 -3.165 2.742 1.00 98.25 110 ALA A C 1
ATOM 888 O O . ALA A 1 110 ? -12.252 -3.590 3.034 1.00 98.25 110 ALA A O 1
ATOM 889 N N . ARG A 1 111 ? -10.866 -2.683 1.521 1.00 97.56 111 ARG A N 1
ATOM 890 C CA . ARG A 1 111 ? -11.840 -2.658 0.417 1.00 97.56 111 ARG A CA 1
ATOM 891 C C . ARG A 1 111 ? -12.337 -4.066 0.071 1.00 97.56 111 ARG A C 1
ATOM 893 O O . ARG A 1 111 ? -13.513 -4.241 -0.232 1.00 97.56 111 ARG A O 1
ATOM 900 N N . ARG A 1 112 ? -11.464 -5.075 0.162 1.00 97.38 112 ARG A N 1
ATOM 901 C CA . ARG A 1 112 ? -11.808 -6.501 0.000 1.00 97.38 112 ARG A CA 1
ATOM 902 C C . ARG A 1 112 ? -12.499 -7.115 1.225 1.00 97.38 112 ARG A C 1
ATOM 904 O O . ARG A 1 112 ? -12.881 -8.278 1.170 1.00 97.38 112 ARG A O 1
ATOM 911 N N . SER A 1 113 ? -12.658 -6.365 2.319 1.00 97.81 113 SER A N 1
ATOM 912 C CA . SER A 1 113 ? -13.117 -6.868 3.624 1.00 97.81 113 SER A CA 1
ATOM 913 C C . SER A 1 113 ? -12.279 -8.038 4.168 1.00 97.81 113 SER A C 1
ATOM 915 O O . SER A 1 113 ? -12.757 -8.834 4.978 1.00 97.81 113 SER A O 1
ATOM 917 N N . ASP A 1 114 ? -11.017 -8.151 3.745 1.00 98.06 114 ASP A N 1
ATOM 918 C CA . ASP A 1 114 ? -10.095 -9.191 4.203 1.00 98.06 114 ASP A CA 1
ATOM 919 C C . ASP A 1 114 ? -9.428 -8.764 5.516 1.00 98.06 114 ASP A C 1
ATOM 921 O O . ASP A 1 114 ? -8.250 -8.415 5.573 1.00 98.06 114 ASP A O 1
ATOM 925 N N . TRP A 1 115 ? -10.204 -8.750 6.600 1.00 98.00 115 TRP A N 1
ATOM 926 C CA . TRP A 1 115 ? -9.742 -8.252 7.899 1.00 98.00 115 TRP A CA 1
ATOM 927 C C . TRP A 1 115 ? -8.604 -9.086 8.488 1.00 98.00 115 TRP A C 1
ATOM 929 O O . TRP A 1 115 ? -7.673 -8.541 9.080 1.00 98.00 115 TRP A O 1
ATOM 939 N N . ARG A 1 116 ? -8.651 -10.413 8.311 1.00 97.94 116 ARG A N 1
ATOM 940 C CA . ARG A 1 116 ? -7.584 -11.306 8.783 1.00 97.94 116 ARG A CA 1
ATOM 941 C C . ARG A 1 116 ? -6.318 -11.131 7.951 1.00 97.94 116 ARG A C 1
ATOM 943 O O . ARG A 1 116 ? -5.243 -11.011 8.534 1.00 97.94 116 ARG A O 1
ATOM 950 N N . GLY A 1 117 ? -6.435 -11.076 6.624 1.00 97.81 117 GLY A N 1
ATOM 951 C CA . GLY A 1 117 ? -5.299 -10.829 5.740 1.00 97.81 117 GLY A CA 1
ATOM 952 C C . GLY A 1 117 ? -4.689 -9.447 5.945 1.00 97.81 117 GLY A C 1
ATOM 953 O O . GLY A 1 117 ? -3.467 -9.327 5.953 1.00 97.81 117 GLY A O 1
ATOM 954 N N . LEU A 1 118 ? -5.502 -8.422 6.222 1.00 98.50 118 LEU A N 1
ATOM 955 C CA . LEU A 1 118 ? -5.035 -7.079 6.578 1.00 98.50 118 LEU A CA 1
ATOM 956 C C . LEU A 1 118 ? -4.127 -7.110 7.807 1.00 98.50 118 LEU A C 1
ATOM 958 O O . LEU A 1 118 ? -3.015 -6.586 7.750 1.00 98.50 118 LEU A O 1
ATOM 962 N N . LEU A 1 119 ? -4.566 -7.750 8.893 1.00 98.19 119 LEU A N 1
ATOM 963 C CA . LEU A 1 119 ? -3.786 -7.839 10.131 1.00 98.19 119 LEU A CA 1
ATOM 964 C C . LEU A 1 119 ? -2.567 -8.761 10.005 1.00 98.19 119 LEU A C 1
ATOM 966 O O . LEU A 1 119 ? -1.561 -8.532 10.669 1.00 98.19 119 LEU A O 1
ATOM 970 N N . ALA A 1 120 ? -2.623 -9.774 9.137 1.00 97.94 120 ALA A N 1
ATOM 971 C CA . ALA A 1 120 ? -1.459 -10.595 8.815 1.00 97.94 120 ALA A CA 1
ATOM 972 C C . ALA A 1 120 ? -0.424 -9.827 7.969 1.00 97.94 120 ALA A C 1
ATOM 974 O O . ALA A 1 120 ? 0.780 -9.990 8.160 1.00 97.94 120 ALA A O 1
ATOM 975 N N . PHE A 1 121 ? -0.879 -8.981 7.040 1.00 97.81 121 PHE A N 1
ATOM 976 C CA . PHE A 1 121 ? -0.023 -8.160 6.183 1.00 97.81 121 PHE A CA 1
ATOM 977 C C . PHE A 1 121 ? 0.601 -6.977 6.938 1.00 97.81 121 PHE A C 1
ATOM 979 O O . PHE A 1 121 ? 1.779 -6.668 6.748 1.00 97.81 121 PHE A O 1
ATOM 986 N N . SER A 1 122 ? -0.178 -6.317 7.797 1.00 97.00 122 SER A N 1
ATOM 987 C CA . SER A 1 122 ? 0.250 -5.196 8.637 1.00 97.00 122 SER A CA 1
ATOM 988 C C . SER A 1 122 ? -0.022 -5.521 10.109 1.00 97.00 122 SER A C 1
ATOM 990 O O . SER A 1 122 ? -1.037 -5.070 10.642 1.00 97.00 122 SER A O 1
ATOM 992 N N . PRO A 1 123 ? 0.861 -6.296 10.771 1.00 96.06 123 PRO A N 1
ATOM 993 C CA . PRO A 1 123 ? 0.711 -6.608 12.194 1.00 96.06 123 PRO A CA 1
ATOM 994 C C . PRO A 1 123 ? 0.855 -5.362 13.079 1.00 96.06 123 PRO A C 1
ATOM 996 O O . PRO A 1 123 ? 0.238 -5.286 14.138 1.00 96.06 123 PRO A O 1
ATOM 999 N N . ASP A 1 124 ? 1.625 -4.375 12.613 1.00 95.31 124 ASP A N 1
ATOM 1000 C CA . ASP A 1 124 ? 1.822 -3.088 13.272 1.00 95.31 124 ASP A CA 1
ATOM 1001 C C . ASP A 1 124 ? 0.906 -1.998 12.695 1.00 95.31 124 ASP A C 1
ATOM 1003 O O . ASP A 1 124 ? 0.463 -2.064 11.539 1.00 95.31 124 ASP A O 1
ATOM 1007 N N . LYS A 1 125 ? 0.684 -0.943 13.494 1.00 96.25 125 LYS A N 1
ATOM 1008 C CA . LYS A 1 125 ? -0.102 0.239 13.109 1.00 96.25 125 LYS A CA 1
ATOM 1009 C C . LYS A 1 125 ? 0.475 0.881 11.831 1.00 96.25 125 LYS A C 1
ATOM 1011 O O . LYS A 1 125 ? 1.637 1.294 11.837 1.00 96.25 125 LYS A O 1
ATOM 1016 N N . PRO A 1 126 ? -0.312 1.024 10.747 1.00 95.69 126 PRO A N 1
ATOM 1017 C CA . PRO A 1 126 ? 0.159 1.646 9.513 1.00 95.69 126 PRO A CA 1
ATOM 1018 C C . PRO A 1 126 ? 0.326 3.167 9.661 1.00 95.69 126 PRO A C 1
ATOM 1020 O O . PRO A 1 126 ? -0.147 3.792 10.609 1.00 95.69 126 PRO A O 1
ATOM 1023 N N . THR A 1 127 ? 1.012 3.791 8.704 1.00 92.88 127 THR A N 1
ATOM 1024 C CA . THR A 1 127 ? 1.412 5.203 8.804 1.00 92.88 127 THR A CA 1
ATOM 1025 C C . THR A 1 127 ? 0.305 6.187 8.441 1.00 92.88 127 THR A C 1
ATOM 1027 O O . THR A 1 127 ? 0.153 7.197 9.122 1.00 92.88 127 THR A O 1
ATOM 1030 N N . SER A 1 128 ? -0.467 5.927 7.381 1.00 95.50 128 SER A N 1
ATOM 1031 C CA . SER A 1 128 ? -1.534 6.846 6.964 1.00 95.50 128 SER A CA 1
ATOM 1032 C C . SER A 1 128 ? -2.766 6.725 7.863 1.00 95.50 128 SER A C 1
ATOM 1034 O O . SER A 1 128 ? -3.147 5.620 8.244 1.00 95.50 128 SER A O 1
ATOM 1036 N N . THR A 1 129 ? -3.427 7.846 8.159 1.00 96.62 129 THR A N 1
ATOM 1037 C CA . THR A 1 129 ? -4.644 7.876 8.989 1.00 96.62 129 THR A CA 1
ATOM 1038 C C . THR A 1 129 ? -5.758 6.994 8.427 1.00 96.62 129 THR A C 1
ATOM 1040 O O . THR A 1 129 ? -6.412 6.282 9.180 1.00 96.62 129 THR A O 1
ATOM 1043 N N . GLU A 1 130 ? -5.944 6.978 7.105 1.00 97.50 130 GLU A N 1
ATOM 1044 C CA . GLU A 1 130 ? -6.933 6.114 6.449 1.00 97.50 130 GLU A CA 1
ATOM 1045 C C . GLU A 1 130 ? -6.644 4.627 6.713 1.00 97.50 130 GLU A C 1
ATOM 1047 O O . GLU A 1 130 ? -7.525 3.887 7.152 1.00 97.50 130 GLU A O 1
ATOM 1052 N N . ALA A 1 131 ? -5.385 4.210 6.547 1.00 98.19 131 ALA A N 1
ATOM 1053 C CA . ALA A 1 131 ? -4.969 2.843 6.839 1.00 98.19 131 ALA A CA 1
ATOM 1054 C C . ALA A 1 131 ? -5.079 2.509 8.330 1.00 98.19 131 ALA A C 1
ATOM 1056 O O . ALA A 1 131 ? -5.404 1.376 8.668 1.00 98.19 131 ALA A O 1
ATOM 1057 N N . GLN A 1 132 ? -4.844 3.471 9.231 1.00 98.25 132 GLN A N 1
ATOM 1058 C CA . GLN A 1 132 ? -5.031 3.270 10.673 1.00 98.25 132 GLN A CA 1
ATOM 1059 C C . GLN A 1 132 ? -6.499 3.013 11.010 1.00 98.25 132 GLN A C 1
ATOM 1061 O O . GLN A 1 132 ? -6.798 2.098 11.772 1.00 98.25 132 GLN A O 1
ATOM 1066 N N . CYS A 1 133 ? -7.416 3.768 10.407 1.00 98.19 133 CYS A N 1
ATOM 1067 C CA . CYS A 1 133 ? -8.848 3.551 10.574 1.00 98.19 133 CYS A CA 1
ATOM 1068 C C . CYS A 1 133 ? -9.267 2.151 10.109 1.00 98.19 133 CYS A C 1
ATOM 1070 O O . CYS A 1 133 ? -9.911 1.419 10.860 1.00 98.19 133 CYS A O 1
ATOM 1072 N N . ASN A 1 134 ? -8.804 1.739 8.927 1.00 98.62 134 ASN A N 1
ATOM 1073 C CA . ASN A 1 134 ? -9.014 0.388 8.411 1.00 98.62 134 ASN A CA 1
ATOM 1074 C C . ASN A 1 134 ? -8.385 -0.695 9.303 1.00 98.62 134 ASN A C 1
ATOM 1076 O O . ASN A 1 134 ? -9.000 -1.729 9.543 1.00 98.62 134 ASN A O 1
ATOM 1080 N N . TYR A 1 135 ? -7.188 -0.454 9.839 1.00 98.75 135 TYR A N 1
ATOM 1081 C CA . TYR A 1 135 ? -6.493 -1.361 10.754 1.00 98.75 135 TYR A CA 1
ATOM 1082 C C . TYR A 1 135 ? -7.275 -1.582 12.053 1.00 98.75 135 TYR A C 1
ATOM 1084 O O . TYR A 1 135 ? -7.510 -2.724 12.445 1.00 98.75 135 TYR A O 1
ATOM 1092 N N . TYR A 1 136 ? -7.745 -0.517 12.707 1.00 98.56 136 TYR A N 1
ATOM 1093 C CA . TYR A 1 136 ? -8.540 -0.656 13.930 1.00 98.56 136 TYR A CA 1
ATOM 1094 C C . TYR A 1 136 ? -9.934 -1.227 13.661 1.00 98.56 136 TYR A C 1
ATOM 1096 O O . TYR A 1 136 ? -10.452 -1.986 14.480 1.00 98.56 136 TYR A O 1
ATOM 1104 N N . TYR A 1 137 ? -10.523 -0.949 12.497 1.00 98.38 137 TYR A N 1
ATOM 1105 C CA . TYR A 1 137 ? -11.754 -1.618 12.086 1.00 98.38 137 TYR A CA 1
ATOM 1106 C C . TYR A 1 137 ? -11.535 -3.118 11.824 1.00 98.38 137 TYR A C 1
ATOM 1108 O O . TYR A 1 137 ? -12.368 -3.945 12.198 1.00 98.38 137 TYR A O 1
ATOM 1116 N N . ALA A 1 138 ? -10.383 -3.504 11.270 1.00 98.56 138 ALA A N 1
ATOM 1117 C CA . ALA A 1 138 ? -10.003 -4.906 11.122 1.00 98.56 138 ALA A CA 1
ATOM 1118 C C . ALA A 1 138 ? -9.830 -5.587 12.488 1.00 98.56 138 ALA A C 1
ATOM 1120 O O . ALA A 1 138 ? -10.348 -6.684 12.688 1.00 98.56 138 ALA A O 1
ATOM 1121 N N . LYS A 1 139 ? -9.168 -4.920 13.449 1.00 98.31 139 LYS A N 1
ATOM 1122 C CA . LYS A 1 139 ? -9.049 -5.377 14.847 1.00 98.31 139 LYS A CA 1
ATOM 1123 C C . LYS A 1 139 ? -10.422 -5.638 15.465 1.00 98.31 139 LYS A C 1
ATOM 1125 O O . LYS A 1 139 ? -10.652 -6.722 16.000 1.00 98.31 139 LYS A O 1
ATOM 1130 N N . LEU A 1 140 ? -11.350 -4.691 15.324 1.00 97.50 140 LEU A N 1
ATOM 1131 C CA . LEU A 1 140 ? -12.737 -4.857 15.763 1.00 97.50 140 LEU A CA 1
ATOM 1132 C C . LEU A 1 140 ? -13.393 -6.076 15.096 1.00 97.50 140 LEU A C 1
ATOM 1134 O O . LEU A 1 140 ? -13.997 -6.905 15.774 1.00 97.50 140 LEU A O 1
ATOM 1138 N N . SER A 1 141 ? -13.206 -6.220 13.783 1.00 96.81 141 SER A N 1
ATOM 1139 C CA . SER A 1 141 ? -13.787 -7.294 12.968 1.00 96.81 141 SER A CA 1
ATOM 1140 C C . SER A 1 141 ? -13.309 -8.696 13.336 1.00 96.81 141 SER A C 1
ATOM 1142 O O . SER A 1 141 ? -14.004 -9.673 13.062 1.00 96.81 141 SER A O 1
ATOM 1144 N N . VAL A 1 142 ? -12.154 -8.813 13.993 1.00 96.50 142 VAL A N 1
ATOM 1145 C CA . VAL A 1 142 ? -11.627 -10.088 14.505 1.00 96.50 142 VAL A CA 1
ATOM 1146 C C . VAL A 1 142 ? -11.782 -10.241 16.024 1.00 96.50 142 VAL A C 1
ATOM 1148 O O . VAL A 1 142 ? -11.173 -11.130 16.614 1.00 96.50 142 VAL A O 1
ATOM 1151 N N . GLY A 1 143 ? -12.591 -9.392 16.668 1.00 93.81 143 GLY A N 1
ATOM 1152 C CA . GLY A 1 143 ? -12.904 -9.473 18.098 1.00 93.81 143 GLY A CA 1
ATOM 1153 C C . GLY A 1 143 ? -11.876 -8.824 19.030 1.00 93.81 143 GLY A C 1
ATOM 1154 O O . GLY A 1 143 ? -11.982 -8.965 20.246 1.00 93.81 143 GLY A O 1
ATOM 1155 N N . GLN A 1 144 ? -10.899 -8.083 18.501 1.00 94.50 144 GLN A N 1
ATOM 1156 C CA . GLN A 1 144 ? -9.898 -7.342 19.284 1.00 94.50 144 GLN A CA 1
ATOM 1157 C C . GLN A 1 144 ? -10.421 -5.940 19.648 1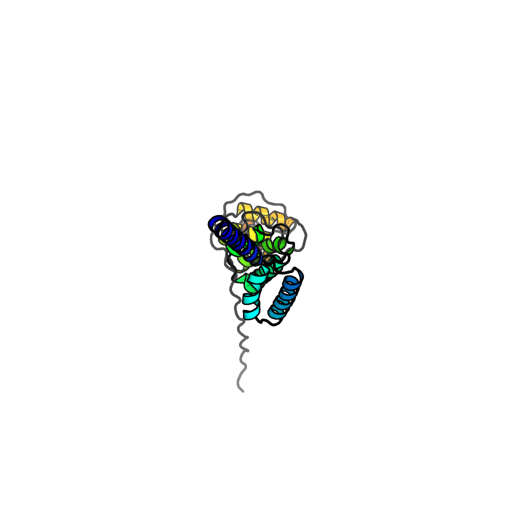.00 94.50 144 GLN A C 1
ATOM 1159 O O . GLN A 1 144 ? -9.786 -4.918 19.381 1.00 94.50 144 GLN A O 1
ATOM 1164 N N . SER A 1 145 ? -11.614 -5.886 20.247 1.00 93.62 145 SER A N 1
ATOM 1165 C CA . SER A 1 145 ? -12.364 -4.642 20.474 1.00 93.62 145 SER A CA 1
ATOM 1166 C C . SER A 1 145 ? -11.631 -3.646 21.375 1.00 93.62 145 SER A C 1
ATOM 1168 O O . SER A 1 145 ? -11.686 -2.449 21.124 1.00 93.62 145 SER A O 1
ATOM 1170 N N . GLN A 1 146 ? -10.900 -4.110 22.395 1.00 92.69 146 GLN A N 1
ATOM 1171 C CA . GLN A 1 146 ? -10.169 -3.219 23.307 1.00 92.69 146 GLN A CA 1
ATOM 1172 C C . GLN A 1 146 ? -9.103 -2.390 22.571 1.00 92.69 146 GLN A C 1
ATOM 1174 O O . GLN A 1 146 ? -9.027 -1.173 22.752 1.00 92.69 146 GLN A O 1
ATOM 1179 N N . GLU A 1 147 ? -8.320 -3.028 21.697 1.00 94.06 147 GLU A N 1
ATOM 1180 C CA . GLU A 1 147 ? -7.340 -2.335 20.854 1.00 94.06 147 GLU A CA 1
ATOM 1181 C C . GLU A 1 147 ? -8.024 -1.417 19.837 1.00 94.06 147 GLU A C 1
ATOM 1183 O O . GLU A 1 147 ? -7.590 -0.280 19.644 1.00 94.06 147 GLU A O 1
ATOM 1188 N N . ALA A 1 148 ? -9.118 -1.881 19.225 1.00 96.25 148 ALA A N 1
ATOM 1189 C CA . ALA A 1 148 ? -9.888 -1.094 18.268 1.00 96.25 148 ALA A CA 1
ATOM 1190 C C . ALA A 1 148 ? -10.439 0.201 18.882 1.00 96.25 148 ALA A C 1
ATOM 1192 O O . ALA A 1 148 ? -10.320 1.262 18.276 1.00 96.25 148 ALA A O 1
ATOM 1193 N N . TRP A 1 149 ? -10.989 0.142 20.098 1.00 95.00 149 TRP A N 1
ATOM 1194 C CA . TRP A 1 149 ? -11.539 1.306 20.798 1.00 95.00 149 TRP A CA 1
ATOM 1195 C C . TRP A 1 149 ? -10.471 2.280 21.271 1.00 95.00 149 TRP A C 1
ATOM 1197 O O . TRP A 1 149 ? -10.675 3.492 21.186 1.00 95.00 149 TRP A O 1
ATOM 1207 N N . SER A 1 150 ? -9.320 1.774 21.717 1.00 94.81 150 SER A N 1
ATOM 1208 C CA . SER A 1 150 ? -8.177 2.625 22.049 1.00 94.81 150 SER A CA 1
ATOM 1209 C C . SER A 1 150 ? -7.708 3.409 20.815 1.00 94.81 150 SER A C 1
ATOM 1211 O O . SER A 1 150 ? -7.568 4.632 20.868 1.00 94.81 150 SER A O 1
ATOM 1213 N N . GLY A 1 151 ? -7.596 2.732 19.667 1.00 95.44 151 GLY A N 1
ATOM 1214 C CA . GLY A 1 151 ? -7.274 3.362 18.387 1.00 95.44 151 GLY A CA 1
ATOM 1215 C C . GLY A 1 151 ? -8.333 4.338 17.879 1.00 95.44 151 GLY A C 1
ATOM 1216 O O . GLY A 1 151 ? -8.004 5.447 17.461 1.00 95.44 151 GLY A O 1
ATOM 1217 N N . ALA A 1 152 ? -9.614 3.965 17.955 1.00 95.12 152 ALA A N 1
ATOM 1218 C CA . ALA A 1 152 ? -10.730 4.831 17.580 1.00 95.12 152 ALA A CA 1
ATOM 1219 C C . ALA A 1 152 ? -10.703 6.139 18.378 1.00 95.12 152 ALA A C 1
ATOM 1221 O O . ALA A 1 152 ? -10.845 7.218 17.805 1.00 95.12 152 ALA A O 1
ATOM 1222 N N . LYS A 1 153 ? -10.445 6.053 19.685 1.00 92.81 153 LYS A N 1
ATOM 1223 C CA . LYS A 1 153 ? -10.306 7.213 20.565 1.00 92.81 153 LYS A CA 1
ATOM 1224 C C . LYS A 1 153 ? -9.108 8.086 20.185 1.00 92.81 153 LYS A C 1
ATOM 1226 O O . LYS A 1 153 ? -9.275 9.298 20.081 1.00 92.81 153 LYS A O 1
ATOM 1231 N N . GLU A 1 154 ? -7.928 7.501 19.955 1.00 93.88 154 GLU A N 1
ATOM 1232 C CA . GLU A 1 154 ? -6.731 8.242 19.511 1.00 93.88 154 GLU A CA 1
ATOM 1233 C C . GLU A 1 154 ? -7.022 9.028 18.221 1.00 93.88 154 GLU A C 1
ATOM 1235 O O . GLU A 1 154 ? -6.750 10.225 18.137 1.00 93.88 154 GLU A O 1
ATOM 1240 N N . LEU A 1 155 ? -7.654 8.373 17.243 1.00 94.44 155 LEU A N 1
ATOM 1241 C CA . LEU A 1 155 ? -8.023 8.978 15.965 1.00 94.44 155 LEU A CA 1
ATOM 1242 C C . LEU A 1 155 ? -9.106 10.057 16.125 1.00 94.44 155 LEU A C 1
ATOM 1244 O O . LEU A 1 155 ? -9.043 11.100 15.471 1.00 94.44 155 LEU A O 1
ATOM 1248 N N . TRP A 1 156 ? -10.090 9.848 16.993 1.00 91.12 156 TRP A N 1
ATOM 1249 C CA . TRP A 1 156 ? -11.187 10.791 17.213 1.00 91.12 156 TRP A CA 1
ATOM 1250 C C . TRP A 1 156 ? -10.732 12.095 17.884 1.00 91.12 156 TRP A C 1
ATOM 1252 O O . TRP A 1 156 ? -11.171 13.181 17.502 1.00 91.12 156 TRP A O 1
ATOM 1262 N N . LEU A 1 157 ? -9.813 12.004 18.851 1.00 89.69 157 LEU A N 1
ATOM 1263 C CA . LEU A 1 157 ? -9.362 13.136 19.673 1.00 89.69 157 LEU A CA 1
ATOM 1264 C C . LEU A 1 157 ? -8.411 14.109 18.954 1.00 89.69 157 LEU A C 1
ATOM 1266 O O . LEU A 1 157 ? -7.992 15.103 19.540 1.00 89.69 157 LEU A O 1
ATOM 1270 N N . THR A 1 158 ? -8.086 13.876 17.681 1.00 87.75 158 THR A N 1
ATOM 1271 C CA . THR A 1 158 ? -7.201 14.769 16.911 1.00 87.75 158 THR A CA 1
ATOM 1272 C C . THR A 1 158 ? -7.824 16.131 16.585 1.00 87.75 158 THR A C 1
ATOM 1274 O O . THR A 1 158 ? -7.102 17.051 16.201 1.00 87.75 158 THR A O 1
ATOM 1277 N N . GLY A 1 159 ? -9.155 16.262 16.675 1.00 74.81 159 GLY A N 1
ATOM 1278 C CA . GLY A 1 159 ? -9.892 17.483 16.320 1.00 74.81 159 GLY A CA 1
ATOM 1279 C C . GLY A 1 159 ? -9.890 17.824 14.822 1.00 74.81 159 GLY A C 1
ATOM 1280 O O . GLY A 1 159 ? -10.449 18.846 14.428 1.00 74.81 159 GLY A O 1
ATOM 1281 N N . LYS A 1 160 ? -9.278 16.983 13.978 1.00 83.12 160 LYS A N 1
ATOM 1282 C CA . LYS A 1 160 ? -9.202 17.154 12.522 1.00 83.12 160 LYS A CA 1
ATOM 1283 C C . LYS A 1 160 ? -10.333 16.400 11.825 1.00 83.12 160 LYS A C 1
ATOM 1285 O O . LYS A 1 160 ? -10.855 15.414 12.345 1.00 83.12 160 LYS A O 1
ATOM 1290 N N . ASN A 1 161 ? -10.679 16.838 10.615 1.00 88.12 161 ASN A N 1
ATOM 1291 C CA . ASN A 1 161 ? -11.538 16.053 9.732 1.00 88.12 161 ASN A CA 1
ATOM 1292 C C . ASN A 1 161 ? -10.796 14.782 9.316 1.00 88.12 161 ASN A C 1
ATOM 1294 O O . ASN A 1 161 ? -9.718 14.860 8.726 1.00 88.12 161 ASN A O 1
ATOM 1298 N N . GLN A 1 162 ? -11.381 13.633 9.643 1.00 92.50 162 GLN A N 1
ATOM 1299 C CA . GLN A 1 162 ? -10.794 12.330 9.360 1.00 92.50 162 GLN A CA 1
ATOM 1300 C C . GLN A 1 162 ? -11.256 11.779 8.005 1.00 92.50 162 GLN A C 1
ATOM 1302 O O . GLN A 1 162 ? -12.325 12.164 7.523 1.00 92.50 162 GLN A O 1
ATOM 1307 N N . PRO A 1 163 ? -10.472 10.879 7.380 1.00 95.62 163 PRO A N 1
ATOM 1308 C CA . PRO A 1 163 ? -10.887 10.184 6.166 1.00 95.62 163 PRO A CA 1
ATOM 1309 C C . PRO A 1 163 ? -12.222 9.451 6.343 1.00 95.62 163 PRO A C 1
ATOM 1311 O O . PRO A 1 163 ? -12.508 8.923 7.417 1.00 95.62 163 PRO A O 1
ATOM 1314 N N . GLY A 1 164 ? -13.003 9.327 5.265 1.00 94.19 164 GLY A N 1
ATOM 1315 C CA . GLY A 1 164 ? -14.281 8.598 5.289 1.00 94.19 164 GLY A CA 1
ATOM 1316 C C . GLY A 1 164 ? -14.154 7.135 5.742 1.00 94.19 164 GLY A C 1
ATOM 1317 O O . GLY A 1 164 ? -15.078 6.601 6.348 1.00 94.19 164 GLY A O 1
ATOM 1318 N N . ALA A 1 165 ? -12.982 6.515 5.550 1.00 95.69 165 ALA A N 1
ATOM 1319 C CA . ALA A 1 165 ? -12.668 5.169 6.043 1.00 95.69 165 ALA A CA 1
ATOM 1320 C C . ALA A 1 165 ? -12.746 5.026 7.578 1.00 95.69 165 ALA A C 1
ATOM 1322 O O . ALA A 1 165 ? -12.813 3.915 8.094 1.00 95.69 165 ALA A O 1
ATOM 1323 N N . CYS A 1 166 ? -12.735 6.134 8.322 1.00 96.38 166 CYS A N 1
ATOM 1324 C CA . CYS A 1 166 ? -12.865 6.131 9.776 1.00 96.38 166 CYS A CA 1
ATOM 1325 C C . CYS A 1 166 ? -14.315 6.043 10.253 1.00 96.38 166 CYS A C 1
ATOM 1327 O O . CYS A 1 166 ? -14.544 5.670 11.401 1.00 96.38 166 CYS A O 1
ATOM 1329 N N . GLU A 1 167 ? -15.292 6.348 9.396 1.00 95.31 167 GLU A N 1
ATOM 1330 C CA . GLU A 1 167 ? -16.697 6.382 9.804 1.00 95.31 167 GLU A CA 1
ATOM 1331 C C . GLU A 1 167 ? -17.215 5.022 10.297 1.00 95.31 167 GLU A C 1
ATOM 1333 O O . GLU A 1 167 ? -17.827 5.002 11.362 1.00 95.31 167 GLU A O 1
ATOM 1338 N N . PRO A 1 168 ? -16.927 3.871 9.650 1.00 95.44 168 PRO A N 1
ATOM 1339 C CA . PRO A 1 168 ? -17.358 2.573 10.173 1.00 95.44 168 PRO A CA 1
ATOM 1340 C C . PRO A 1 168 ? -16.818 2.284 11.582 1.00 95.44 168 PRO A C 1
ATOM 1342 O O . PRO A 1 168 ? -17.554 1.814 12.450 1.00 95.44 168 PRO A O 1
ATOM 1345 N N . LEU A 1 169 ? -15.549 2.622 11.837 1.00 96.31 169 LEU A N 1
ATOM 1346 C CA . LEU A 1 169 ? -14.922 2.473 13.152 1.00 96.31 169 LEU A CA 1
ATOM 1347 C C . LEU A 1 169 ? -15.570 3.396 14.190 1.00 96.31 169 LEU A C 1
ATOM 1349 O O . LEU A 1 169 ? -15.865 2.964 15.302 1.00 96.31 169 LEU A O 1
ATOM 1353 N N . PHE A 1 170 ? -15.794 4.660 13.835 1.00 94.94 170 PHE A N 1
ATOM 1354 C CA . PHE A 1 170 ? -16.381 5.646 14.738 1.00 94.94 170 PHE A CA 1
ATOM 1355 C C . PHE A 1 170 ? -17.862 5.401 15.009 1.00 94.94 170 PHE A C 1
ATOM 1357 O O . PHE A 1 170 ? -18.304 5.625 16.134 1.00 94.94 170 PHE A O 1
ATOM 1364 N N . SER A 1 171 ? -18.626 4.934 14.021 1.00 93.31 171 SER A N 1
ATOM 1365 C CA . SER A 1 171 ? -20.010 4.502 14.215 1.00 93.31 171 SER A CA 1
ATOM 1366 C C . SER A 1 171 ? -20.052 3.356 15.216 1.00 93.31 171 SER A C 1
ATOM 1368 O O . SER A 1 171 ? -20.651 3.508 16.274 1.00 93.31 171 SER A O 1
ATOM 1370 N N . ALA A 1 172 ? -19.301 2.279 14.967 1.00 92.50 172 ALA A N 1
ATOM 1371 C CA . ALA A 1 172 ? -19.272 1.130 15.867 1.00 92.50 172 ALA A CA 1
ATOM 1372 C C . ALA A 1 172 ? -18.802 1.504 17.285 1.00 92.50 172 ALA A C 1
ATOM 1374 O O . ALA A 1 172 ? -19.346 1.021 18.280 1.00 92.50 172 ALA A O 1
ATOM 1375 N N . TRP A 1 173 ? -17.821 2.406 17.398 1.00 91.75 173 TRP A N 1
ATOM 1376 C CA . TRP A 1 173 ? -17.351 2.890 18.692 1.00 91.75 173 TRP A CA 1
ATOM 1377 C C . TRP A 1 173 ? -18.427 3.691 19.440 1.00 91.75 173 TRP A C 1
ATOM 1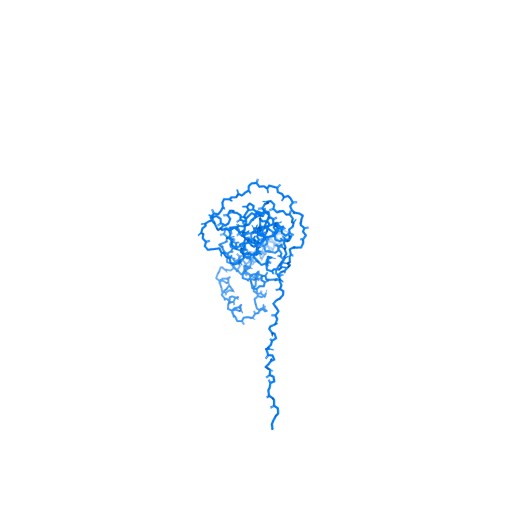379 O O . TRP A 1 173 ? -18.647 3.448 20.628 1.00 91.75 173 TRP A O 1
ATOM 1389 N N . ARG A 1 174 ? -19.150 4.594 18.763 1.00 91.31 174 ARG A N 1
ATOM 1390 C CA . ARG A 1 174 ? -20.285 5.328 19.353 1.00 91.31 174 ARG A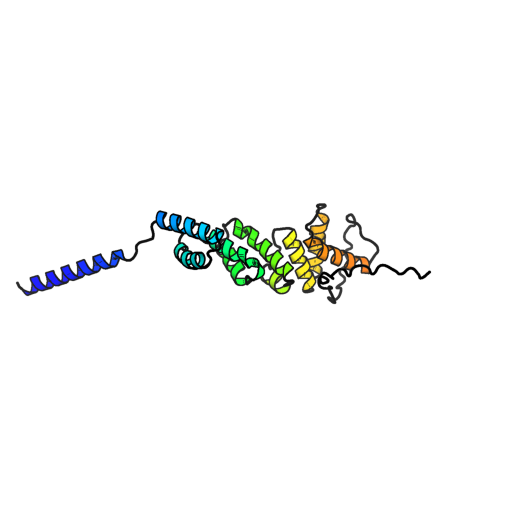 CA 1
ATOM 1391 C C . ARG A 1 174 ? -21.415 4.390 19.757 1.00 91.31 174 ARG A C 1
ATOM 1393 O O . ARG A 1 174 ? -21.911 4.512 20.874 1.00 91.31 174 ARG A O 1
ATOM 1400 N N . ASP A 1 175 ? -21.760 3.432 18.906 1.00 87.06 175 ASP A N 1
ATOM 1401 C CA . ASP A 1 175 ? -22.834 2.472 19.158 1.00 87.06 175 ASP A CA 1
ATOM 1402 C C . ASP A 1 175 ? -22.527 1.640 20.410 1.00 87.06 175 ASP A C 1
ATOM 1404 O O . ASP A 1 175 ? -23.363 1.547 21.312 1.00 87.06 175 ASP A O 1
ATOM 1408 N N . SER A 1 176 ? -21.279 1.166 20.544 1.00 82.56 176 SER A N 1
ATOM 1409 C CA . SER A 1 176 ? -20.819 0.420 21.724 1.00 82.56 176 SER A CA 1
ATOM 1410 C C . SER A 1 176 ? -20.915 1.213 23.037 1.00 82.56 176 SER A C 1
ATOM 1412 O O . SER A 1 176 ? -21.099 0.624 24.101 1.00 82.56 176 SER A O 1
ATOM 1414 N N . ARG A 1 177 ? -20.821 2.550 22.970 1.00 72.50 177 ARG A N 1
ATOM 1415 C CA . ARG A 1 177 ? -20.972 3.453 24.123 1.00 72.50 177 ARG A CA 1
ATOM 1416 C C . ARG A 1 177 ? -22.430 3.827 24.382 1.00 72.50 177 ARG A C 1
ATOM 1418 O O . ARG A 1 177 ? -22.838 3.896 25.536 1.00 72.50 177 ARG A O 1
ATOM 1425 N N . SER A 1 178 ? -23.223 4.021 23.328 1.00 60.00 178 SER A N 1
ATOM 1426 C CA . SER A 1 178 ? -24.644 4.382 23.421 1.00 60.00 178 SER A CA 1
ATOM 1427 C C . SER A 1 178 ? -25.522 3.261 23.985 1.00 60.00 178 SER A C 1
ATOM 1429 O O . SER A 1 178 ? -26.517 3.537 24.650 1.00 60.00 178 SER A O 1
ATOM 1431 N N . ALA A 1 179 ? -25.100 2.002 23.824 1.00 56.06 179 ALA A N 1
ATOM 1432 C CA . ALA A 1 179 ? -25.678 0.861 24.531 1.00 56.06 179 ALA A CA 1
ATOM 1433 C C . ALA A 1 179 ? -25.463 0.917 26.064 1.00 56.06 179 ALA A C 1
ATOM 1435 O O . ALA A 1 179 ? -26.047 0.111 26.786 1.00 56.06 179 ALA A O 1
ATOM 1436 N N . GLY A 1 180 ? -24.640 1.855 26.565 1.00 48.25 180 GLY A N 1
ATOM 1437 C CA . GLY A 1 180 ? -24.356 2.077 27.987 1.00 48.25 180 GLY A CA 1
ATOM 1438 C C . GLY A 1 180 ? -24.778 3.446 28.544 1.00 48.25 180 GLY A C 1
ATOM 1439 O O . GLY A 1 180 ? -25.107 3.523 29.724 1.00 48.25 180 GLY A O 1
ATOM 1440 N N . SER A 1 181 ? -24.805 4.522 27.750 1.00 39.25 181 SER A N 1
ATOM 1441 C CA . SER A 1 181 ? -25.320 5.838 28.168 1.00 39.25 181 SER A CA 1
ATOM 1442 C C . SER A 1 181 ? -25.513 6.797 26.983 1.00 39.25 181 SER A C 1
ATOM 1444 O O . SER A 1 181 ? -24.854 6.690 25.952 1.00 39.25 181 SER A O 1
ATOM 1446 N N . ALA A 1 182 ? -26.473 7.712 27.133 1.00 41.72 182 ALA A N 1
ATOM 1447 C CA . ALA A 1 182 ? -27.009 8.614 26.115 1.00 41.72 182 ALA A CA 1
ATOM 1448 C C . ALA A 1 182 ? -25.968 9.424 25.305 1.00 41.72 182 ALA A C 1
ATOM 1450 O O . ALA A 1 182 ? -24.957 9.863 25.838 1.00 41.72 182 ALA A O 1
ATOM 1451 N N . GLY A 1 183 ? -26.309 9.641 24.024 1.00 48.44 183 GLY A N 1
ATOM 1452 C CA . GLY A 1 183 ? -25.821 10.660 23.077 1.00 48.44 183 GLY A CA 1
ATOM 1453 C C . GLY A 1 183 ? -24.462 11.306 23.349 1.00 48.44 183 GLY A C 1
ATOM 1454 O O . GLY A 1 183 ? -24.372 12.240 24.136 1.00 48.44 183 GLY A O 1
ATOM 1455 N N . LEU A 1 184 ? -23.439 10.872 22.609 1.00 49.59 184 LEU A N 1
ATOM 1456 C CA . LEU A 1 184 ? -22.065 11.340 22.778 1.00 49.59 184 LEU A CA 1
ATOM 1457 C C . LEU A 1 184 ? -21.645 12.371 21.717 1.00 49.59 184 LEU A C 1
ATOM 1459 O O . LEU A 1 184 ? -21.779 12.131 20.513 1.00 49.59 184 LEU A O 1
ATOM 1463 N N . SER A 1 185 ? -21.091 13.494 22.174 1.00 53.91 185 SER A N 1
ATOM 1464 C CA . SER A 1 185 ? -20.508 14.577 21.377 1.00 53.91 185 SER A CA 1
ATOM 1465 C C . SER A 1 185 ? -18.990 14.412 21.227 1.00 53.91 185 SER A C 1
ATOM 1467 O O . SER A 1 185 ? -18.327 13.700 21.983 1.00 53.91 185 SER A O 1
ATOM 1469 N N . ARG A 1 186 ? -18.393 15.113 20.253 1.00 55.56 186 ARG A N 1
ATOM 1470 C CA . ARG A 1 186 ? -16.943 15.073 19.976 1.00 55.56 186 ARG A CA 1
ATOM 1471 C C . ARG A 1 186 ? -16.085 15.544 21.170 1.00 55.56 186 ARG A C 1
ATOM 1473 O O . ARG A 1 186 ? -14.896 15.251 21.206 1.00 55.56 186 ARG A O 1
ATOM 1480 N N . THR A 1 187 ? -16.688 16.237 22.133 1.00 51.56 187 THR A N 1
ATOM 1481 C CA . THR A 1 187 ? -16.057 16.817 23.328 1.00 51.56 187 THR A CA 1
ATOM 1482 C C . THR A 1 187 ? -16.061 15.916 24.561 1.00 51.56 187 THR A C 1
ATOM 1484 O O . THR A 1 187 ? -15.451 16.283 25.563 1.00 51.56 187 THR A O 1
ATOM 1487 N N . ASP A 1 188 ? -16.738 14.767 24.530 1.00 46.97 188 ASP A N 1
ATOM 1488 C CA . ASP A 1 188 ? -16.954 14.001 25.756 1.00 46.97 188 ASP A CA 1
ATOM 1489 C C . ASP A 1 188 ? -15.724 13.160 26.134 1.00 46.97 188 ASP A C 1
ATOM 1491 O O . ASP A 1 188 ? -15.193 12.414 25.296 1.00 46.97 188 ASP A O 1
ATOM 1495 N N . PRO A 1 189 ? -15.267 13.227 27.401 1.00 43.06 189 PRO A N 1
ATOM 1496 C CA . PRO A 1 189 ? -14.152 12.422 27.862 1.00 43.06 189 PRO A CA 1
ATOM 1497 C C . PRO A 1 189 ? -14.488 10.916 27.827 1.00 43.06 189 PRO A C 1
ATOM 1499 O O . PRO A 1 189 ? -15.653 10.497 27.809 1.00 43.06 189 PRO A O 1
ATOM 1502 N N . PRO A 1 190 ? -13.460 10.059 27.769 1.00 48.25 190 PRO A N 1
ATOM 1503 C CA . PRO A 1 190 ? -13.630 8.611 27.796 1.00 48.25 190 PRO A CA 1
ATOM 1504 C C . PRO A 1 190 ? -14.202 8.158 29.146 1.00 48.25 190 PRO A C 1
ATOM 1506 O O . PRO A 1 190 ? -13.607 8.419 30.188 1.00 48.25 190 PRO A O 1
ATOM 1509 N N . GLY A 1 191 ? -15.328 7.444 29.111 1.00 46.28 191 GLY A N 1
ATOM 1510 C CA . GLY A 1 191 ? -15.770 6.613 30.231 1.00 46.28 191 GLY A CA 1
ATOM 1511 C C . GLY A 1 191 ? -14.909 5.354 30.283 1.00 46.28 191 GLY A C 1
ATOM 1512 O O . GLY A 1 191 ? -14.808 4.634 29.288 1.00 46.28 191 GLY A O 1
ATOM 1513 N N . ASP A 1 192 ? -14.247 5.142 31.412 1.00 44.00 192 ASP A N 1
ATOM 1514 C CA . ASP A 1 192 ? -13.348 4.023 31.675 1.00 44.00 192 ASP A CA 1
ATOM 1515 C C . ASP A 1 192 ? -14.167 2.806 32.123 1.00 44.00 192 ASP A C 1
ATOM 1517 O O . ASP A 1 192 ? -14.286 2.522 33.308 1.00 44.00 192 ASP A O 1
ATOM 1521 N N . GLU A 1 193 ? -14.833 2.124 31.190 1.00 47.03 193 GLU A N 1
ATOM 1522 C CA . GLU A 1 193 ? -15.553 0.891 31.519 1.00 47.03 193 GLU A CA 1
ATOM 1523 C C . GLU A 1 193 ? -15.253 -0.206 30.503 1.00 47.03 193 GLU A C 1
ATOM 1525 O O . GLU A 1 193 ? -15.875 -0.330 29.445 1.00 47.03 193 GLU A O 1
ATOM 1530 N N . GLY A 1 194 ? -14.275 -1.036 30.868 1.00 38.81 194 GLY A N 1
ATOM 1531 C CA . GLY A 1 194 ? -13.992 -2.320 30.246 1.00 38.81 194 GLY A CA 1
ATOM 1532 C C . GLY A 1 194 ? -15.173 -3.278 30.382 1.00 38.81 194 GLY A C 1
ATOM 1533 O O . GLY A 1 194 ? -15.195 -4.133 31.263 1.00 38.81 194 GLY A O 1
ATOM 1534 N N . ARG A 1 195 ? -16.149 -3.171 29.475 1.00 46.28 195 ARG A N 1
ATOM 1535 C CA . ARG A 1 195 ? -17.138 -4.224 29.241 1.00 46.28 195 ARG A CA 1
ATOM 1536 C C . ARG A 1 195 ? -16.838 -4.938 27.932 1.00 46.28 195 ARG A C 1
ATOM 1538 O O . ARG A 1 195 ? -16.834 -4.368 26.845 1.00 46.28 195 ARG A O 1
ATOM 1545 N N . GLN A 1 196 ? -16.538 -6.219 28.085 1.00 40.62 196 GLN A N 1
ATOM 1546 C CA . GLN A 1 196 ? -16.217 -7.180 27.045 1.00 40.62 196 GLN A CA 1
ATOM 1547 C C . GLN A 1 196 ? -17.503 -7.509 26.269 1.00 40.62 196 GLN A C 1
ATOM 1549 O O . GLN A 1 196 ? -18.171 -8.504 26.537 1.00 40.62 196 GLN A O 1
ATOM 1554 N N . TYR A 1 197 ? -17.917 -6.628 25.355 1.00 42.16 197 TYR A N 1
ATOM 1555 C CA . TYR A 1 197 ? -19.095 -6.877 24.526 1.00 42.16 197 TYR A CA 1
ATOM 1556 C C . TYR A 1 197 ? -18.771 -7.953 23.483 1.00 42.16 197 TYR A C 1
ATOM 1558 O O . TYR A 1 197 ? -17.816 -7.835 22.713 1.00 42.16 197 TYR A O 1
ATOM 1566 N N . ARG A 1 198 ? -19.554 -9.038 23.522 1.00 41.28 198 ARG A N 1
ATOM 1567 C CA . ARG A 1 198 ? -19.468 -10.202 22.631 1.00 41.28 198 ARG A CA 1
ATOM 1568 C C . ARG A 1 198 ? -19.473 -9.744 21.172 1.00 41.28 198 ARG A C 1
ATOM 1570 O O . ARG A 1 198 ? -20.395 -9.058 20.746 1.00 41.28 198 ARG A O 1
ATOM 1577 N N . ALA A 1 199 ? -18.468 -10.179 20.416 1.00 41.59 199 ALA A N 1
ATOM 1578 C CA . ALA A 1 199 ? -18.458 -10.087 18.965 1.00 41.59 199 ALA A CA 1
ATOM 1579 C C . ALA A 1 199 ? -19.653 -10.875 18.404 1.00 41.59 199 ALA A C 1
ATOM 1581 O O . ALA A 1 199 ? -19.696 -12.101 18.498 1.00 41.59 199 ALA A O 1
ATOM 1582 N N . GLY A 1 200 ? -20.632 -10.165 17.858 1.00 41.56 200 GLY A N 1
ATOM 1583 C CA . GLY A 1 200 ? -21.797 -10.736 17.201 1.00 41.56 200 GLY A CA 1
ATOM 1584 C C . GLY A 1 200 ? -22.413 -9.673 16.308 1.00 41.56 200 GLY A C 1
ATOM 1585 O O . GLY A 1 200 ? -22.942 -8.694 16.810 1.00 41.56 200 GLY A O 1
ATOM 1586 N N . GLU A 1 201 ? -22.271 -9.872 14.999 1.00 42.50 201 GLU A N 1
ATOM 1587 C CA . GLU A 1 201 ? -22.901 -9.094 13.924 1.00 42.50 201 GLU A CA 1
ATOM 1588 C C . GLU A 1 201 ? -22.453 -7.635 13.792 1.00 42.50 201 GLU A C 1
ATOM 1590 O O . GLU A 1 201 ? -23.197 -6.682 14.004 1.00 42.50 201 GLU A O 1
ATOM 1595 N N . ILE A 1 202 ? -21.233 -7.464 13.284 1.00 46.53 202 ILE A N 1
ATOM 1596 C CA . ILE A 1 202 ? -20.934 -6.274 12.488 1.00 46.53 202 ILE A CA 1
ATOM 1597 C C . ILE A 1 202 ? -21.638 -6.489 11.150 1.00 46.53 202 ILE A C 1
ATOM 1599 O O . ILE A 1 202 ? -21.233 -7.351 10.366 1.00 46.53 202 ILE A O 1
ATOM 1603 N N . ALA A 1 203 ? -22.734 -5.767 10.919 1.00 39.75 203 ALA A N 1
ATOM 1604 C CA . ALA A 1 203 ? -23.383 -5.733 9.619 1.00 39.75 203 ALA A CA 1
ATOM 1605 C C . ALA A 1 203 ? -22.326 -5.345 8.573 1.00 39.75 203 ALA A C 1
ATOM 1607 O O . ALA A 1 203 ? -21.779 -4.241 8.608 1.00 39.75 203 ALA A O 1
ATOM 1608 N N . GLY A 1 204 ? -21.997 -6.277 7.673 1.00 35.41 204 GLY A N 1
ATOM 1609 C CA . GLY A 1 204 ? -21.167 -5.981 6.508 1.00 35.41 204 GLY A CA 1
ATOM 1610 C C . GLY A 1 204 ? -21.768 -4.809 5.726 1.00 35.41 204 GLY A C 1
ATOM 1611 O O . GLY A 1 204 ? -22.977 -4.573 5.833 1.00 35.41 204 GLY A O 1
ATOM 1612 N N . PRO A 1 205 ? -20.960 -4.053 4.959 1.00 40.62 205 PRO A N 1
ATOM 1613 C CA . PRO A 1 205 ? -21.463 -2.903 4.224 1.00 40.62 205 PRO A CA 1
ATOM 1614 C C . PRO A 1 205 ? -22.658 -3.342 3.383 1.00 40.62 205 PRO A C 1
ATOM 1616 O O . PRO A 1 205 ? -22.552 -4.229 2.533 1.00 40.62 205 PRO A O 1
ATOM 1619 N N . ALA A 1 206 ? -23.815 -2.753 3.691 1.00 37.03 206 ALA A N 1
ATOM 1620 C CA . ALA A 1 206 ? -25.035 -2.965 2.948 1.00 37.03 206 ALA A CA 1
ATOM 1621 C C . ALA A 1 206 ? -24.730 -2.669 1.482 1.00 37.03 206 ALA A C 1
ATOM 1623 O O . ALA A 1 206 ? -24.404 -1.543 1.105 1.00 37.03 206 ALA A O 1
ATOM 1624 N N . ASN A 1 207 ? -24.795 -3.734 0.691 1.00 35.31 207 ASN A N 1
ATOM 1625 C CA . ASN A 1 207 ? -24.758 -3.724 -0.754 1.00 35.31 207 ASN A CA 1
ATOM 1626 C C . ASN A 1 207 ? -25.566 -2.523 -1.266 1.00 35.31 207 ASN A C 1
ATOM 1628 O O . ASN A 1 207 ? -26.699 -2.317 -0.817 1.00 35.31 207 ASN A O 1
ATOM 1632 N N . ALA A 1 208 ? -24.972 -1.728 -2.156 1.00 38.84 208 ALA A N 1
ATOM 1633 C CA . ALA A 1 208 ? -25.609 -0.582 -2.785 1.00 38.84 208 ALA A CA 1
ATOM 1634 C C . ALA A 1 208 ? -26.963 -1.014 -3.373 1.00 38.84 208 ALA A C 1
ATOM 1636 O O . ALA A 1 208 ? -27.031 -1.639 -4.431 1.00 38.84 208 ALA A O 1
ATOM 1637 N N . ARG A 1 209 ? -28.056 -0.738 -2.652 1.00 34.16 209 ARG A N 1
ATOM 1638 C CA . ARG A 1 209 ? -29.409 -1.008 -3.132 1.00 34.16 209 ARG A CA 1
ATOM 1639 C C . ARG A 1 209 ? -29.702 -0.025 -4.255 1.00 34.16 209 ARG A C 1
ATOM 1641 O O . ARG A 1 209 ? -29.734 1.183 -4.033 1.00 34.16 209 ARG A O 1
ATOM 1648 N N . GLN A 1 210 ? -29.937 -0.576 -5.442 1.00 34.09 210 GLN A N 1
ATOM 1649 C CA . GLN A 1 210 ? -30.654 0.074 -6.530 1.00 34.09 210 GLN A CA 1
ATOM 1650 C C . GLN A 1 210 ? -31.868 0.843 -5.988 1.00 34.09 210 GLN A C 1
ATOM 1652 O O . GLN A 1 210 ? -32.695 0.278 -5.268 1.00 34.09 210 GLN A O 1
ATOM 1657 N N . LEU A 1 211 ? -31.974 2.124 -6.352 1.00 32.84 211 LEU A N 1
ATOM 1658 C CA . LEU A 1 211 ? -33.217 2.881 -6.232 1.00 32.84 211 LEU A CA 1
ATOM 1659 C C . LEU A 1 211 ? -34.282 2.232 -7.134 1.00 32.84 211 LEU A C 1
ATOM 1661 O O . LEU A 1 211 ? -34.029 2.087 -8.331 1.00 32.84 211 LEU A O 1
ATOM 1665 N N . PRO A 1 212 ? -35.484 1.908 -6.634 1.00 35.28 212 PRO A N 1
ATOM 1666 C CA . PRO A 1 212 ? -36.646 1.762 -7.490 1.00 35.28 212 PRO A CA 1
ATOM 1667 C C . PRO A 1 212 ? -37.273 3.141 -7.729 1.00 35.28 212 PRO A C 1
ATOM 1669 O O . PRO A 1 212 ? -37.606 3.861 -6.785 1.00 35.28 212 PRO A O 1
ATOM 1672 N N . GLU A 1 213 ? -37.438 3.503 -9.002 1.00 38.31 213 GLU A N 1
ATOM 1673 C CA . GLU A 1 213 ? -38.199 4.679 -9.420 1.00 38.31 213 GLU A CA 1
ATOM 1674 C C . GLU A 1 213 ? -39.624 4.657 -8.851 1.00 38.31 213 GLU A C 1
ATOM 1676 O O . GLU A 1 213 ? -40.329 3.642 -8.831 1.00 38.31 213 GLU A O 1
ATOM 1681 N N . HIS A 1 214 ? -40.047 5.825 -8.378 1.00 38.84 214 HIS A N 1
ATOM 1682 C CA . HIS A 1 214 ? -41.361 6.068 -7.816 1.00 38.84 214 HIS A CA 1
ATOM 1683 C C . HIS A 1 214 ? -42.476 5.850 -8.847 1.00 38.84 214 HIS A C 1
ATOM 1685 O O . HIS A 1 214 ? -42.636 6.592 -9.813 1.00 38.84 214 HIS A O 1
ATOM 1691 N N . ARG A 1 215 ? -43.345 4.886 -8.541 1.00 38.69 215 ARG A N 1
ATOM 1692 C CA . ARG A 1 215 ? -44.684 4.727 -9.111 1.00 38.69 215 ARG A CA 1
ATOM 1693 C C . ARG A 1 215 ? -45.531 5.973 -8.808 1.00 38.69 215 ARG A C 1
ATOM 1695 O O . ARG A 1 215 ? -46.004 6.145 -7.682 1.00 38.69 215 ARG A O 1
ATOM 1702 N N . GLN A 1 216 ? -45.738 6.829 -9.808 1.00 43.34 216 GLN A N 1
ATOM 1703 C CA . GLN A 1 216 ? -46.719 7.915 -9.757 1.00 43.34 216 GLN A CA 1
ATOM 1704 C C . GLN A 1 216 ? -48.144 7.361 -9.600 1.00 43.34 216 GLN A C 1
ATOM 1706 O O . GLN A 1 216 ? -48.525 6.333 -10.166 1.00 43.34 216 GLN A O 1
ATOM 1711 N N . ARG A 1 217 ? -48.909 8.038 -8.743 1.00 41.47 217 ARG A N 1
ATOM 1712 C CA . ARG A 1 217 ? -50.269 7.696 -8.323 1.00 41.47 217 ARG A CA 1
ATOM 1713 C C . ARG A 1 217 ? -51.315 8.070 -9.380 1.00 41.47 217 ARG A C 1
ATOM 1715 O O . ARG A 1 217 ? -51.155 9.008 -10.147 1.00 41.47 217 ARG A O 1
ATOM 1722 N N . ARG A 1 218 ? -52.417 7.322 -9.307 1.00 48.25 218 ARG A N 1
ATOM 1723 C CA . ARG A 1 218 ? -53.703 7.453 -10.007 1.00 48.25 218 ARG A CA 1
ATOM 1724 C C . ARG A 1 218 ? -54.387 8.822 -9.829 1.00 48.25 218 ARG A C 1
ATOM 1726 O O . ARG A 1 218 ? -54.373 9.366 -8.729 1.00 48.25 218 ARG A O 1
ATOM 1733 N N . GLY A 1 219 ? -55.169 9.208 -10.838 1.00 36.50 219 GLY A N 1
ATOM 1734 C CA . GLY A 1 219 ? -56.413 10.001 -10.758 1.00 36.50 219 GLY A CA 1
ATOM 1735 C C . GLY A 1 219 ? -57.096 9.915 -12.132 1.00 36.50 219 GLY A C 1
ATOM 1736 O O . GLY A 1 219 ? -56.468 10.301 -13.103 1.00 36.50 219 GLY A O 1
ATOM 1737 N N . ARG A 1 220 ? -58.179 9.159 -12.367 1.00 40.75 220 ARG A N 1
ATOM 1738 C CA . ARG A 1 220 ? -59.612 9.226 -11.974 1.00 40.75 220 ARG A CA 1
ATOM 1739 C C . ARG A 1 220 ? -60.410 9.405 -13.291 1.00 40.75 220 ARG A C 1
ATOM 1741 O O . ARG A 1 220 ? -60.013 10.260 -14.073 1.00 40.75 220 ARG A O 1
ATOM 1748 N N . PRO A 1 221 ? -61.465 8.617 -13.566 1.00 52.59 221 PRO A N 1
ATOM 1749 C CA . PRO A 1 221 ? -62.211 8.718 -14.817 1.00 52.59 221 PRO A CA 1
ATOM 1750 C C . PRO A 1 221 ? -63.321 9.774 -14.719 1.00 52.59 221 PRO A C 1
ATOM 1752 O O . PRO A 1 221 ? -63.934 9.935 -13.660 1.00 52.59 221 PRO A O 1
ATOM 1755 N N . GLY A 1 222 ? -63.559 10.449 -15.838 1.00 47.09 222 GLY A N 1
ATOM 1756 C CA . GLY A 1 222 ? -64.734 11.242 -16.182 1.00 47.09 222 GLY A CA 1
ATOM 1757 C C . GLY A 1 222 ? -64.977 11.070 -17.672 1.00 47.09 222 GLY A C 1
ATOM 1758 O O . GLY A 1 222 ? -63.958 10.967 -18.393 1.00 47.09 222 GLY A O 1
#